Protein AF-0000000066800841 (afdb_homodimer)

Secondary structure (DSSP, 8-state):
----------------------HHHHHHHHHHHHHHHHHHHHHHHT--EEEEEEETTEEEEEEE-GGG-HHHHHHHHHHHHHHHHHHHHHHHHHHHHH-GGGHHHHHHHHHHHHHHHHHHHHHHHHHHHHHHHHHHH-BTTTTBPPSTTT-HHHHHHHHHHHHHHHHHHHHHHHHHHHHHHHHHHTS--/----------------------HHHHHHHHHHHHHHHHHHHHHHHT--EEEEEEETTEEEEEEE-GGG-HHHHHHHHHHHHHHHHHHHHHHHHHHHHH-GGGHHHHHHHHHHHHHHHHHHHHHHHHHHHHHHHHHHH-BTTTTBPPSTTT-HHHHHHHHHHHHHHHHHHHHHHHHHHHHHHHHHHTS--

Foldseek 3Di:
DPPPPPPPPPPPPPDQPPQPCCLVVLLVLLVLLLVLLVLLLVLQQPLKDWFFDQDPNDTDIDIDHLVVDVLSVLLNVLSVVSNVVSVVLSVVSVVCVVPVVCLLVSLVVLLVVLVVSLVSLVVSLVSLVVVLVCLCVNDPVVPGDNVCVGRVSSSVSSVVSSVSSVVSSVSSVVSSVVSVVSNVSNDDD/DPPPPPPPPPPPPPDQPPQPCCLVVLLVLLVLLLVLLVLLLVLQQPLKDWFFDQDPNDTDIDIDHLVVDVLSVLLNVLSVVSNVVSVVLSVVSVVCVVPVVCLLVSLVVLLVVLVVSLVSLVVSLVSLVVVLVCLCVNDPVVPGDNNCVGRVSSSVSSVVSSVSSVVSSVSSVVSSVVSVVSNVSNDDD

Radius of gyration: 27.47 Å; Cα contacts (8 Å, |Δi|>4): 535; chains: 2; bounding box: 38×110×59 Å

Organism: Glycine max (NCBI:txid3847)

pLDDT: mean 87.87, std 15.25, range [36.81, 98.56]

InterPro domains:
  IPR006459 Casparian strip membrane protein [TIGR01569] (27-182)
  IPR006702 Casparian strip membrane protein domain [PF04535] (23-170)
  IPR044173 Casparian strip membrane protein/CASP-like protein [PTHR36488] (24-184)

Sequence (378 aa):
MATTDPENKSPTLPLPPAEVDYSKVDVILRFLLLAASVVALAVIVSSDQTEQVLFQDVLLPQPAKFKYSPAFVYFVAAFSVSGLYALVSALASISVIQKPGFKLKFLLHFIFWDALILGITASATGAAGSVAYIGLKGNSHVGWIKVCNIYDKFCRHLAGSIAVALFGSIVTVLLIWLSAFTIHSRVPKMATTDPENKSPTLPLPPAEVDYSKVDVILRFLLLAASVVALAVIVSSDQTEQVLFQDVLLPQPAKFKYSPAFVYFVAAFSVSGLYALVSALASISVIQKPGFKLKFLLHFIFWDALILGITASATGAAGSVAYIGLKGNSHVGWIKVCNIYDKFCRHLAGSIAVALFGSIVTVLLIWLSAFTIHSRVPK

Structure (mmCIF, N/CA/C/O backbone):
data_AF-0000000066800841-model_v1
#
loop_
_entity.id
_entity.type
_entity.pdbx_description
1 polymer 'CASP-like protein'
#
loop_
_atom_site.group_PDB
_atom_site.id
_atom_site.type_symbol
_atom_site.label_atom_id
_atom_site.label_alt_id
_atom_site.label_comp_id
_atom_site.label_asym_id
_atom_site.label_entity_id
_atom_site.label_seq_id
_atom_site.pdbx_PDB_ins_code
_atom_site.Cartn_x
_atom_site.Cartn_y
_atom_site.Cartn_z
_atom_site.occupancy
_atom_site.B_iso_or_equiv
_atom_site.auth_seq_id
_atom_site.auth_comp_id
_atom_site.auth_asym_id
_atom_site.auth_atom_id
_atom_site.pdbx_PDB_model_num
ATOM 1 N N . MET A 1 1 ? 11.414 71.062 34.25 1 37.47 1 MET A N 1
ATOM 2 C CA . MET A 1 1 ? 10.68 69.875 34.594 1 37.47 1 MET A CA 1
ATOM 3 C C . MET A 1 1 ? 10.516 68.938 33.375 1 37.47 1 MET A C 1
ATOM 5 O O . MET A 1 1 ? 9.781 69.25 32.469 1 37.47 1 MET A O 1
ATOM 9 N N . ALA A 1 2 ? 11.648 68.188 32.969 1 51.91 2 ALA A N 1
ATOM 10 C CA . ALA A 1 2 ? 11.797 67.312 31.797 1 51.91 2 ALA A CA 1
ATOM 11 C C . ALA A 1 2 ? 10.789 66.125 31.844 1 51.91 2 ALA A C 1
ATOM 13 O O . ALA A 1 2 ? 10.711 65.438 32.844 1 51.91 2 ALA A O 1
ATOM 14 N N . THR A 1 3 ? 9.578 66.375 31.328 1 45.59 3 THR A N 1
ATOM 15 C CA . THR A 1 3 ? 8.562 65.375 31.109 1 45.59 3 THR A CA 1
ATOM 16 C C . THR A 1 3 ? 9.148 64.188 30.406 1 45.59 3 THR A C 1
ATOM 18 O O . THR A 1 3 ? 9.562 64.25 29.25 1 45.59 3 THR A O 1
ATOM 21 N N . THR A 1 4 ? 9.953 63.312 31.109 1 44.38 4 THR A N 1
ATOM 22 C CA . THR A 1 4 ? 10.383 62 30.609 1 44.38 4 THR A CA 1
ATOM 23 C C . THR A 1 4 ? 9.195 61.219 30.078 1 44.38 4 THR A C 1
ATOM 25 O O . THR A 1 4 ? 8.305 60.812 30.828 1 44.38 4 THR A O 1
ATOM 28 N N . ASP A 1 5 ? 8.734 61.469 28.891 1 46.78 5 ASP A N 1
ATOM 29 C CA . ASP A 1 5 ? 7.73 60.656 28.219 1 46.78 5 ASP A CA 1
ATOM 30 C C . ASP A 1 5 ? 8.07 59.188 28.312 1 46.78 5 ASP A C 1
ATOM 32 O O . ASP A 1 5 ? 9.195 58.781 28 1 46.78 5 ASP A O 1
ATOM 36 N N . PRO A 1 6 ? 7.512 58.406 29.281 1 47.31 6 PRO A N 1
ATOM 37 C CA . PRO A 1 6 ? 7.766 56.938 29.266 1 47.31 6 PRO A CA 1
ATOM 38 C C . PRO A 1 6 ? 7.621 56.344 27.875 1 47.31 6 PRO A C 1
ATOM 40 O O . PRO A 1 6 ? 6.676 56.656 27.156 1 47.31 6 PRO A O 1
ATOM 43 N N . GLU A 1 7 ? 8.711 56.156 27.141 1 46.78 7 GLU A N 1
ATOM 44 C CA . GLU A 1 7 ? 8.703 55.312 25.938 1 46.78 7 GLU A CA 1
ATOM 45 C C . GLU A 1 7 ? 7.844 54.094 26.141 1 46.78 7 GLU A C 1
ATOM 47 O O . GLU A 1 7 ? 8.086 53.281 27.047 1 46.78 7 GLU A O 1
ATOM 52 N N . ASN A 1 8 ? 6.52 54.188 25.938 1 44.31 8 ASN A N 1
ATOM 53 C CA . ASN A 1 8 ? 5.656 53 25.859 1 44.31 8 ASN A CA 1
ATOM 54 C C . ASN A 1 8 ? 6.344 51.875 25.125 1 44.31 8 ASN A C 1
ATOM 56 O O . ASN A 1 8 ? 6.574 51.938 23.906 1 44.31 8 ASN A O 1
ATOM 60 N N . LYS A 1 9 ? 7.312 51.188 25.703 1 46.69 9 LYS A N 1
ATOM 61 C CA . LYS A 1 9 ? 7.805 49.938 25.156 1 46.69 9 LYS A CA 1
ATOM 62 C C . LYS A 1 9 ? 6.656 49.062 24.656 1 46.69 9 LYS A C 1
ATOM 64 O O . LYS A 1 9 ? 5.785 48.688 25.422 1 46.69 9 LYS A O 1
ATOM 69 N N . SER A 1 10 ? 6.168 49.312 23.484 1 47.88 10 SER A N 1
ATOM 70 C CA . SER A 1 10 ? 5.25 48.375 22.875 1 47.88 10 SER A CA 1
ATOM 71 C C . SER A 1 10 ? 5.629 46.938 23.203 1 47.88 10 SER A C 1
ATOM 73 O O . SER A 1 10 ? 6.805 46.562 23.156 1 47.88 10 SER A O 1
ATOM 75 N N . PRO A 1 11 ? 4.891 46.25 24.062 1 45.53 11 PRO A N 1
ATOM 76 C CA . PRO A 1 11 ? 5.195 44.844 24.328 1 45.53 11 PRO A CA 1
ATOM 77 C C . PRO A 1 11 ? 5.66 44.094 23.078 1 45.53 11 PRO A C 1
ATOM 79 O O . PRO A 1 11 ? 5.043 44.219 22.016 1 45.53 11 PRO A O 1
ATOM 82 N N . THR A 1 12 ? 6.969 44.062 22.812 1 44.44 12 THR A N 1
ATOM 83 C CA . THR A 1 12 ? 7.469 43.156 21.781 1 44.44 12 THR A CA 1
ATOM 84 C C . THR A 1 12 ? 6.652 41.875 21.734 1 44.44 12 THR A C 1
ATOM 86 O O . THR A 1 12 ? 6.5 41.188 22.766 1 44.44 12 THR A O 1
ATOM 89 N N . LEU A 1 13 ? 5.551 41.844 21.062 1 46.09 13 LEU A N 1
ATOM 90 C CA . LEU A 1 13 ? 4.867 40.562 20.828 1 46.09 13 LEU A CA 1
ATOM 91 C C . LEU A 1 13 ? 5.855 39.406 20.844 1 46.09 13 LEU A C 1
ATOM 93 O O . LEU A 1 13 ? 6.977 39.531 20.359 1 46.09 13 LEU A O 1
ATOM 97 N N . PRO A 1 14 ? 5.883 38.625 21.938 1 46.66 14 PRO A N 1
ATOM 98 C CA . PRO A 1 14 ? 6.789 37.5 21.969 1 46.66 14 PRO A CA 1
ATOM 99 C C . PRO A 1 14 ? 7.02 36.906 20.578 1 46.66 14 PRO A C 1
ATOM 101 O O . PRO A 1 14 ? 6.137 36.969 19.719 1 46.66 14 PRO A O 1
ATOM 104 N N . LEU A 1 15 ? 8.242 36.969 20.047 1 47.84 15 LEU A N 1
ATOM 105 C CA . LEU A 1 15 ? 8.672 36.312 18.812 1 47.84 15 LEU A CA 1
ATOM 106 C C . LEU A 1 15 ? 8.031 34.938 18.688 1 47.84 15 LEU A C 1
ATOM 108 O O . LEU A 1 15 ? 7.836 34.219 19.688 1 47.84 15 LEU A O 1
ATOM 112 N N . PRO A 1 16 ? 7.223 34.719 17.797 1 49.41 16 PRO A N 1
ATOM 113 C CA . PRO A 1 16 ? 6.68 33.375 17.625 1 49.41 16 PRO A CA 1
ATOM 114 C C . PRO A 1 16 ? 7.695 32.281 17.922 1 49.41 16 PRO A C 1
ATOM 116 O O . PRO A 1 16 ? 8.906 32.5 17.812 1 49.41 16 PRO A O 1
ATOM 119 N N . PRO A 1 17 ? 7.52 31.438 18.984 1 49 17 PRO A N 1
ATOM 120 C CA . PRO A 1 17 ? 8.469 30.391 19.359 1 49 17 PRO A CA 1
ATOM 121 C C . PRO A 1 17 ? 9.336 29.922 18.203 1 49 17 PRO A C 1
ATOM 123 O O . PRO A 1 17 ? 8.93 30.016 17.031 1 49 17 PRO A O 1
ATOM 126 N N . ALA A 1 18 ? 10.688 29.922 18.312 1 49.34 18 ALA A N 1
ATOM 127 C CA . ALA A 1 18 ? 11.742 29.438 17.422 1 49.34 18 ALA A CA 1
ATOM 128 C C . ALA A 1 18 ? 11.289 28.219 16.625 1 49.34 18 ALA A C 1
ATOM 130 O O . ALA A 1 18 ? 10.875 27.219 17.219 1 49.34 18 ALA A O 1
ATOM 131 N N . GLU A 1 19 ? 10.57 28.188 15.555 1 56.44 19 GLU A N 1
ATOM 132 C CA . GLU A 1 19 ? 10.023 27.203 14.617 1 56.44 19 GLU A CA 1
ATOM 133 C C . GLU A 1 19 ? 11.062 26.156 14.25 1 56.44 19 GLU A C 1
ATOM 135 O O . GLU A 1 19 ? 12.172 26.484 13.836 1 56.44 19 GLU A O 1
ATOM 140 N N . VAL A 1 20 ? 11.273 25.094 15.078 1 59.78 20 VAL A N 1
ATOM 141 C CA . VAL A 1 20 ? 12.219 24.047 14.664 1 59.78 20 VAL A CA 1
ATOM 142 C C . VAL A 1 20 ? 12.039 23.75 13.18 1 59.78 20 VAL A C 1
ATOM 144 O O . VAL A 1 20 ? 10.93 23.484 12.719 1 59.78 20 VAL A O 1
ATOM 147 N N . ASP A 1 21 ? 12.992 24.219 12.375 1 72.31 21 ASP A N 1
ATOM 148 C CA . ASP A 1 21 ? 12.992 24.094 10.922 1 72.31 21 ASP A CA 1
ATOM 149 C C . ASP A 1 21 ? 13.344 22.672 10.5 1 72.31 21 ASP A C 1
ATOM 151 O O . ASP A 1 21 ? 14.5 22.25 10.617 1 72.31 21 ASP A O 1
ATOM 155 N N . TYR A 1 22 ? 12.398 21.828 10.336 1 84.31 22 TYR A N 1
ATOM 156 C CA . TYR A 1 22 ? 12.594 20.438 9.914 1 84.31 22 TYR A CA 1
ATOM 157 C C . TYR A 1 22 ? 12.742 20.359 8.398 1 84.31 22 TYR A C 1
ATOM 159 O O . TYR A 1 22 ? 12.586 19.281 7.809 1 84.31 22 TYR A O 1
ATOM 167 N N . SER A 1 23 ? 13.117 21.469 7.836 1 84.19 23 SER A N 1
ATOM 168 C CA . SER A 1 23 ? 13.219 21.5 6.379 1 84.19 23 SER A CA 1
ATOM 169 C C . SER A 1 23 ? 14.406 20.688 5.883 1 84.19 23 SER A C 1
ATOM 171 O O . SER A 1 23 ? 14.312 20.016 4.848 1 84.19 23 SER A O 1
ATOM 173 N N . LYS A 1 24 ? 15.5 20.75 6.617 1 87.44 24 LYS A N 1
ATOM 174 C CA . LYS A 1 24 ? 16.672 19.984 6.223 1 87.44 24 LYS A CA 1
ATOM 175 C C . LYS A 1 24 ? 16.406 18.484 6.301 1 87.44 24 LYS A C 1
ATOM 177 O O . LYS A 1 24 ? 16.812 17.719 5.422 1 87.44 24 LYS A O 1
ATOM 182 N N . VAL A 1 25 ? 15.711 18.078 7.336 1 92.44 25 VAL A N 1
ATOM 183 C CA . VAL A 1 25 ? 15.383 16.656 7.512 1 92.44 25 VAL A CA 1
ATOM 184 C C . VAL A 1 25 ? 14.438 16.203 6.402 1 92.44 25 VAL A C 1
ATOM 186 O O . VAL A 1 25 ? 14.578 15.102 5.875 1 92.44 25 VAL A O 1
ATOM 189 N N . ASP A 1 26 ? 13.562 17.047 6.07 1 93.38 26 ASP A N 1
ATOM 190 C CA . ASP A 1 26 ? 12.625 16.75 4.992 1 93.38 26 ASP A CA 1
ATOM 191 C C . ASP A 1 26 ? 13.359 16.5 3.676 1 93.38 26 ASP A C 1
ATOM 193 O O . ASP A 1 26 ? 13.086 15.531 2.975 1 93.38 26 ASP A O 1
ATOM 197 N N . VAL A 1 27 ? 14.305 17.344 3.371 1 92.69 27 VAL A N 1
ATOM 198 C CA . VAL A 1 27 ? 15.062 17.234 2.129 1 92.69 27 VAL A CA 1
ATOM 199 C C . VAL A 1 27 ? 15.867 15.938 2.127 1 92.69 27 VAL A C 1
ATOM 201 O O . VAL A 1 27 ? 15.898 15.227 1.122 1 92.69 27 VAL A O 1
ATOM 204 N N . ILE A 1 28 ? 16.438 15.594 3.221 1 95 28 ILE A N 1
ATOM 205 C CA . ILE A 1 28 ? 17.234 14.375 3.336 1 95 28 ILE A CA 1
ATOM 206 C C . ILE A 1 28 ? 16.344 13.156 3.129 1 95 28 ILE A C 1
ATOM 208 O O . ILE A 1 28 ? 16.703 12.227 2.402 1 95 28 ILE A O 1
ATOM 212 N N . LEU A 1 29 ? 15.188 13.164 3.727 1 96.5 29 LEU A N 1
ATOM 213 C CA . LEU A 1 29 ? 14.266 12.039 3.596 1 96.5 29 LEU A CA 1
ATOM 214 C C . LEU A 1 29 ? 13.773 11.906 2.16 1 96.5 29 LEU A C 1
ATOM 216 O O . LEU A 1 29 ? 13.586 10.789 1.665 1 96.5 29 LEU A O 1
ATOM 220 N N . ARG A 1 30 ? 13.641 12.984 1.528 1 96.62 30 ARG A N 1
ATOM 221 C CA . ARG A 1 30 ? 13.18 12.938 0.146 1 96.62 30 ARG A CA 1
ATOM 222 C C . ARG A 1 30 ? 14.258 12.383 -0.777 1 96.62 30 ARG A C 1
ATOM 224 O O . ARG A 1 30 ? 13.961 11.641 -1.718 1 96.62 30 ARG A O 1
ATOM 231 N N . PHE A 1 31 ? 15.445 12.664 -0.492 1 96.19 31 PHE A N 1
ATOM 232 C CA . PHE A 1 31 ? 16.531 12.094 -1.275 1 96.19 31 PHE A CA 1
ATOM 233 C C . PHE A 1 31 ? 16.703 10.609 -0.984 1 96.19 31 PHE A C 1
ATOM 235 O O . PHE A 1 31 ? 17.047 9.828 -1.876 1 96.19 31 PHE A O 1
ATOM 242 N N . LEU A 1 32 ? 16.438 10.289 0.233 1 97.12 32 LEU A N 1
ATOM 243 C CA . LEU A 1 32 ? 16.453 8.867 0.579 1 97.12 32 LEU A CA 1
ATOM 244 C C . LEU A 1 32 ? 15.367 8.109 -0.163 1 97.12 32 LEU A C 1
ATOM 246 O O . LEU A 1 32 ? 15.586 6.988 -0.628 1 97.12 32 LEU A O 1
ATOM 250 N N . LEU A 1 33 ? 14.219 8.75 -0.22 1 97.62 33 LEU A N 1
ATOM 251 C CA . LEU A 1 33 ? 13.125 8.141 -0.968 1 97.62 33 LEU A CA 1
ATOM 252 C C . LEU A 1 33 ? 13.484 8 -2.443 1 97.62 33 LEU A C 1
ATOM 254 O O . LEU A 1 33 ? 13.195 6.98 -3.066 1 97.62 33 LEU A O 1
ATOM 258 N N . LEU A 1 34 ? 14.141 8.977 -2.988 1 97.88 34 LEU A N 1
ATOM 259 C CA . LEU A 1 34 ? 14.602 8.93 -4.371 1 97.88 34 LEU A CA 1
ATOM 260 C C . LEU A 1 34 ? 15.602 7.797 -4.574 1 97.88 34 LEU A C 1
ATOM 262 O O . LEU A 1 34 ? 15.469 7.008 -5.512 1 97.88 34 LEU A O 1
ATOM 266 N N . ALA A 1 35 ? 16.516 7.715 -3.689 1 98 35 ALA A N 1
ATOM 267 C CA . ALA A 1 35 ? 17.516 6.66 -3.768 1 98 35 ALA A CA 1
ATOM 268 C C . ALA A 1 35 ? 16.875 5.277 -3.668 1 98 35 ALA A C 1
ATOM 270 O O . ALA A 1 35 ? 17.203 4.383 -4.449 1 98 35 ALA A O 1
ATOM 271 N N . ALA A 1 36 ? 15.961 5.129 -2.729 1 97.88 36 ALA A N 1
ATOM 272 C CA . ALA A 1 36 ? 15.281 3.852 -2.562 1 97.88 36 ALA A CA 1
ATOM 273 C C . ALA A 1 36 ? 14.508 3.473 -3.826 1 97.88 36 ALA A C 1
ATOM 275 O O . ALA A 1 36 ? 14.531 2.314 -4.246 1 97.88 36 ALA A O 1
ATOM 276 N N . SER A 1 37 ? 13.867 4.438 -4.445 1 98.19 37 SER A N 1
ATOM 277 C CA . SER A 1 37 ? 13.094 4.176 -5.652 1 98.19 37 SER A CA 1
ATOM 278 C C . SER A 1 37 ? 14 3.781 -6.816 1 98.19 37 SER A C 1
ATOM 280 O O . SER A 1 37 ? 13.727 2.799 -7.512 1 98.19 37 SER A O 1
ATOM 282 N N . VAL A 1 38 ? 15.102 4.434 -6.961 1 97.38 38 VAL A N 1
ATOM 283 C CA . VAL A 1 38 ? 16.016 4.184 -8.07 1 97.38 38 VAL A CA 1
ATOM 284 C C . VAL A 1 38 ? 16.719 2.844 -7.867 1 97.38 38 VAL A C 1
ATOM 286 O O . VAL A 1 38 ? 16.844 2.059 -8.812 1 97.38 38 VAL A O 1
ATOM 289 N N . VAL A 1 39 ? 17.109 2.57 -6.664 1 97.94 39 VAL A N 1
ATOM 290 C CA . VAL A 1 39 ? 17.797 1.317 -6.375 1 97.94 39 VAL A CA 1
ATOM 291 C C . VAL A 1 39 ? 16.844 0.143 -6.574 1 97.94 39 VAL A C 1
ATOM 293 O O . VAL A 1 39 ? 17.203 -0.856 -7.203 1 97.94 39 VAL A O 1
ATOM 296 N N . ALA A 1 40 ? 15.602 0.257 -6.051 1 98.12 40 ALA A N 1
ATOM 297 C CA . ALA A 1 40 ? 14.617 -0.802 -6.242 1 98.12 40 ALA A CA 1
ATOM 298 C C . ALA A 1 40 ? 14.359 -1.056 -7.723 1 98.12 40 ALA A C 1
ATOM 300 O O . ALA A 1 40 ? 14.258 -2.207 -8.156 1 98.12 40 ALA A O 1
ATOM 301 N N . LEU A 1 41 ? 14.344 -0.015 -8.484 1 96.81 41 LEU A N 1
ATOM 302 C CA . LEU A 1 41 ? 14.117 -0.108 -9.922 1 96.81 41 LEU A CA 1
ATOM 303 C C . LEU A 1 41 ? 15.312 -0.75 -10.617 1 96.81 41 LEU A C 1
ATOM 305 O O . LEU A 1 41 ? 15.148 -1.661 -11.438 1 96.81 41 LEU A O 1
ATOM 309 N N . ALA A 1 42 ? 16.453 -0.312 -10.297 1 96.19 42 ALA A N 1
ATOM 310 C CA . ALA A 1 42 ? 17.656 -0.796 -10.953 1 96.19 42 ALA A CA 1
ATOM 311 C C . ALA A 1 42 ? 17.875 -2.281 -10.68 1 96.19 42 ALA A C 1
ATOM 313 O O . ALA A 1 42 ? 18.234 -3.039 -11.586 1 96.19 42 ALA A O 1
ATOM 314 N N . VAL A 1 43 ? 17.609 -2.715 -9.508 1 96.25 43 VAL A N 1
ATOM 315 C CA . VAL A 1 43 ? 17.844 -4.098 -9.109 1 96.25 43 VAL A CA 1
ATOM 316 C C . VAL A 1 43 ? 16.875 -5.027 -9.836 1 96.25 43 VAL A C 1
ATOM 318 O O . VAL A 1 43 ? 17.266 -6.078 -10.344 1 96.25 43 VAL A O 1
ATOM 321 N N . ILE A 1 44 ? 15.617 -4.629 -9.953 1 95.56 44 ILE A N 1
ATOM 322 C CA . ILE A 1 44 ? 14.648 -5.527 -10.57 1 95.56 44 ILE A CA 1
ATOM 323 C C . ILE A 1 44 ? 14.844 -5.551 -12.078 1 95.56 44 ILE A C 1
ATOM 325 O O . ILE A 1 44 ? 14.695 -6.598 -12.719 1 95.56 44 ILE A O 1
ATOM 329 N N . VAL A 1 45 ? 15.25 -4.418 -12.656 1 93.88 45 VAL A N 1
ATOM 330 C CA . VAL A 1 45 ? 15.414 -4.336 -14.109 1 93.88 45 VAL A CA 1
ATOM 331 C C . VAL A 1 45 ? 16.656 -5.102 -14.531 1 93.88 45 VAL A C 1
ATOM 333 O O . VAL A 1 45 ? 16.734 -5.594 -15.664 1 93.88 45 VAL A O 1
ATOM 336 N N . SER A 1 46 ? 17.578 -5.277 -13.633 1 94.06 46 SER A N 1
ATOM 337 C CA . SER A 1 46 ? 18.812 -6.008 -13.93 1 94.06 46 SER A CA 1
ATOM 338 C C . SER A 1 46 ? 18.719 -7.461 -13.469 1 94.06 46 SER A C 1
ATOM 340 O O . SER A 1 46 ? 19.734 -8.148 -13.367 1 94.06 46 SER A O 1
ATOM 342 N N . SER A 1 47 ? 17.516 -8.023 -13.344 1 93.12 47 SER A N 1
ATOM 343 C CA . SER A 1 47 ? 17.344 -9.336 -12.734 1 93.12 47 SER A CA 1
ATOM 344 C C . SER A 1 47 ? 17.219 -10.422 -13.797 1 93.12 47 SER A C 1
ATOM 346 O O . SER A 1 47 ? 17.031 -11.594 -13.469 1 93.12 47 SER A O 1
ATOM 348 N N . ASP A 1 48 ? 17.438 -10.133 -14.977 1 93.56 48 ASP A N 1
ATOM 349 C CA . ASP A 1 48 ? 17.25 -11.117 -16.031 1 93.56 48 ASP A CA 1
ATOM 350 C C . ASP A 1 48 ? 18.141 -12.336 -15.82 1 93.56 48 ASP A C 1
ATOM 352 O O . ASP A 1 48 ? 19.297 -12.203 -15.422 1 93.56 48 ASP A O 1
ATOM 356 N N . GLN A 1 49 ? 17.5 -13.539 -16.031 1 93.88 49 GLN A N 1
ATOM 357 C CA . GLN A 1 49 ? 18.219 -14.797 -15.898 1 93.88 49 GLN A CA 1
ATOM 358 C C . GLN A 1 49 ? 17.703 -15.836 -16.875 1 93.88 49 GLN A C 1
ATOM 360 O O . GLN A 1 49 ? 16.484 -16.047 -16.984 1 93.88 49 GLN A O 1
ATOM 365 N N . THR A 1 50 ? 18.625 -16.422 -17.625 1 93.69 50 THR A N 1
ATOM 366 C CA . THR A 1 50 ? 18.266 -17.484 -18.562 1 93.69 50 THR A CA 1
ATOM 367 C C . THR A 1 50 ? 18.797 -18.844 -18.078 1 93.69 50 THR A C 1
ATOM 369 O O . THR A 1 50 ? 19.969 -18.953 -17.734 1 93.69 50 THR A O 1
ATOM 372 N N . GLU A 1 51 ? 17.859 -19.812 -17.922 1 91.75 51 GLU A N 1
ATOM 373 C CA . GLU A 1 51 ? 18.234 -21.156 -17.5 1 91.75 51 GLU A CA 1
ATOM 374 C C . GLU A 1 51 ? 17.75 -22.203 -18.5 1 91.75 51 GLU A C 1
ATOM 376 O O . GLU A 1 51 ? 16.828 -21.953 -19.281 1 91.75 51 GLU A O 1
ATOM 381 N N . GLN A 1 52 ? 18.469 -23.344 -18.406 1 89.88 52 GLN A N 1
ATOM 382 C CA . GLN A 1 52 ? 18.062 -24.469 -19.234 1 89.88 52 GLN A CA 1
ATOM 383 C C . GLN A 1 52 ? 17.047 -25.359 -18.5 1 89.88 52 GLN A C 1
ATOM 385 O O . GLN A 1 52 ? 17.359 -25.906 -17.453 1 89.88 52 GLN A O 1
ATOM 390 N N . VAL A 1 53 ? 15.891 -25.344 -19.094 1 84.19 53 VAL A N 1
ATOM 391 C CA . VAL A 1 53 ? 14.836 -26.141 -18.469 1 84.19 53 VAL A CA 1
ATOM 392 C C . VAL A 1 53 ? 14.484 -27.328 -19.359 1 84.19 53 VAL A C 1
ATOM 394 O O . VAL A 1 53 ? 14.492 -27.219 -20.578 1 84.19 53 VAL A O 1
ATOM 397 N N . LEU A 1 54 ? 14.289 -28.422 -18.609 1 80.88 54 LEU A N 1
ATOM 398 C CA . LEU A 1 54 ? 13.984 -29.656 -19.312 1 80.88 54 LEU A CA 1
ATOM 399 C C . LEU A 1 54 ? 12.516 -29.703 -19.719 1 80.88 54 LEU A C 1
ATOM 401 O O . LEU A 1 54 ? 11.625 -29.609 -18.875 1 80.88 54 LEU A O 1
ATOM 405 N N . PHE A 1 55 ? 12.258 -29.562 -20.984 1 75 55 PHE A N 1
ATOM 406 C CA . PHE A 1 55 ? 10.922 -29.75 -21.547 1 75 55 PHE A CA 1
ATOM 407 C C . PHE A 1 55 ? 10.891 -30.922 -22.5 1 75 55 PHE A C 1
ATOM 409 O O . PHE A 1 55 ? 11.562 -30.906 -23.547 1 75 55 PHE A O 1
ATOM 416 N N . GLN A 1 56 ? 10.125 -31.906 -22.172 1 73.31 56 GLN A N 1
ATOM 417 C CA . GLN A 1 56 ? 10.016 -33.094 -23.016 1 73.31 56 GLN A CA 1
ATOM 418 C C . GLN A 1 56 ? 11.391 -33.625 -23.406 1 73.31 56 GLN A C 1
ATOM 420 O O . GLN A 1 56 ? 11.656 -33.875 -24.578 1 73.31 56 GLN A O 1
ATOM 425 N N . ASP A 1 57 ? 12.312 -33.562 -22.422 1 78 57 ASP A N 1
ATOM 426 C CA . ASP A 1 57 ? 13.641 -34.156 -22.547 1 78 57 ASP A CA 1
ATOM 427 C C . ASP A 1 57 ? 14.547 -33.281 -23.422 1 78 57 ASP A C 1
ATOM 429 O O . ASP A 1 57 ? 15.531 -33.781 -23.984 1 78 57 ASP A O 1
ATOM 433 N N . VAL A 1 58 ? 14.125 -32.156 -23.75 1 82.19 58 VAL A N 1
ATOM 434 C CA . VAL A 1 58 ? 14.969 -31.219 -24.453 1 82.19 58 VAL A CA 1
ATOM 435 C C . VAL A 1 58 ? 15.219 -29.984 -23.578 1 82.19 58 VAL A C 1
ATOM 437 O O . VAL A 1 58 ? 14.297 -29.469 -22.938 1 82.19 58 VAL A O 1
ATOM 440 N N . LEU A 1 59 ? 16.484 -29.734 -23.469 1 86.12 59 LEU A N 1
ATOM 441 C CA . LEU A 1 59 ? 16.828 -28.531 -22.719 1 86.12 59 LEU A CA 1
ATOM 442 C C . LEU A 1 59 ? 16.594 -27.281 -23.547 1 86.12 59 LEU A C 1
ATOM 444 O O . LEU A 1 59 ? 17.203 -27.109 -24.609 1 86.12 59 LEU A O 1
ATOM 448 N N . LEU A 1 60 ? 15.648 -26.438 -23.156 1 86.12 60 LEU A N 1
ATOM 449 C CA . LEU A 1 60 ? 15.352 -25.172 -23.828 1 86.12 60 LEU A CA 1
ATOM 450 C C . LEU A 1 60 ? 15.664 -23.984 -22.922 1 86.12 60 LEU A C 1
ATOM 452 O O . LEU A 1 60 ? 15.406 -24.031 -21.719 1 86.12 60 LEU A O 1
ATOM 456 N N . PRO A 1 61 ? 16.375 -23.094 -23.609 1 88.31 61 PRO A N 1
ATOM 457 C CA . PRO A 1 61 ? 16.625 -21.891 -22.812 1 88.31 61 PRO A CA 1
ATOM 458 C C . PRO A 1 61 ? 15.336 -21.109 -22.5 1 88.31 61 PRO A C 1
ATOM 460 O O . PRO A 1 61 ? 14.586 -20.766 -23.406 1 88.31 61 PRO A O 1
ATOM 463 N N . GLN A 1 62 ? 15.102 -20.984 -21.25 1 90.12 62 GLN A N 1
ATOM 464 C CA . GLN A 1 62 ? 13.93 -20.234 -20.812 1 90.12 62 GLN A CA 1
ATOM 465 C C . GLN A 1 62 ? 14.336 -19.031 -19.969 1 90.12 62 GLN A C 1
ATOM 467 O O . GLN A 1 62 ? 14.922 -19.188 -18.891 1 90.12 62 GLN A O 1
ATOM 472 N N . PRO A 1 63 ? 14.047 -17.859 -20.406 1 92 63 PRO A N 1
ATOM 473 C CA . PRO A 1 63 ? 14.406 -16.656 -19.656 1 92 63 PRO A CA 1
ATOM 474 C C . PRO A 1 63 ? 13.375 -16.297 -18.578 1 92 63 PRO A C 1
ATOM 476 O O . PRO A 1 63 ? 12.188 -16.578 -18.75 1 92 63 PRO A O 1
ATOM 479 N N . ALA A 1 64 ? 13.945 -15.805 -17.516 1 93.12 64 ALA A N 1
ATOM 480 C CA . ALA A 1 64 ? 13.133 -15.148 -16.484 1 93.12 64 ALA A CA 1
ATOM 481 C C . ALA A 1 64 ? 13.344 -13.641 -16.5 1 93.12 64 ALA A C 1
ATOM 483 O O . ALA A 1 64 ? 14.469 -13.164 -16.312 1 93.12 64 ALA A O 1
ATOM 484 N N . LYS A 1 65 ? 12.281 -12.969 -16.781 1 94.5 65 LYS A N 1
ATOM 485 C CA . LYS A 1 65 ? 12.305 -11.516 -16.859 1 94.5 65 LYS A CA 1
ATOM 486 C C . LYS A 1 65 ? 11.156 -10.906 -16.047 1 94.5 65 LYS A C 1
ATOM 488 O O . LYS A 1 65 ? 10.086 -11.508 -15.93 1 94.5 65 LYS A O 1
ATOM 493 N N . PHE A 1 66 ? 11.422 -9.68 -15.617 1 94.31 66 PHE A N 1
ATOM 494 C CA . PHE A 1 66 ? 10.367 -9.023 -14.859 1 94.31 66 PHE A CA 1
ATOM 495 C C . PHE A 1 66 ? 9.156 -8.742 -15.742 1 94.31 66 PHE A C 1
ATOM 497 O O . PHE A 1 66 ? 8.023 -8.711 -15.266 1 94.31 66 PHE A O 1
ATOM 504 N N . LYS A 1 67 ? 9.344 -8.602 -17.016 1 94.81 67 LYS A N 1
ATOM 505 C CA . LYS A 1 67 ? 8.281 -8.258 -17.953 1 94.81 67 LYS A CA 1
ATOM 506 C C . LYS A 1 67 ? 7.281 -9.398 -18.094 1 94.81 67 LYS A C 1
ATOM 508 O O . LYS A 1 67 ? 6.176 -9.195 -18.609 1 94.81 67 LYS A O 1
ATOM 513 N N . TYR A 1 68 ? 7.633 -10.578 -17.656 1 94.5 68 TYR A N 1
ATOM 514 C CA . TYR A 1 68 ? 6.781 -11.75 -17.812 1 94.5 68 TYR A CA 1
ATOM 515 C C . TYR A 1 68 ? 5.781 -11.859 -16.672 1 94.5 68 TYR A C 1
ATOM 517 O O . TYR A 1 68 ? 4.938 -12.758 -16.656 1 94.5 68 TYR A O 1
ATOM 525 N N . SER A 1 69 ? 5.883 -10.992 -15.758 1 95.5 69 SER A N 1
ATOM 526 C CA . SER A 1 69 ? 4.941 -10.945 -14.641 1 95.5 69 SER A CA 1
ATOM 527 C C . SER A 1 69 ? 4.324 -9.562 -14.484 1 95.5 69 SER A C 1
ATOM 529 O O . SER A 1 69 ? 5.031 -8.594 -14.203 1 95.5 69 SER A O 1
ATOM 531 N N . PRO A 1 70 ? 3.045 -9.469 -14.648 1 96.62 70 PRO A N 1
ATOM 532 C CA . PRO A 1 70 ? 2.383 -8.172 -14.477 1 96.62 70 PRO A CA 1
ATOM 533 C C . PRO A 1 70 ? 2.656 -7.547 -13.117 1 96.62 70 PRO A C 1
ATOM 535 O O . PRO A 1 70 ? 2.707 -6.32 -12.992 1 96.62 70 PRO A O 1
ATOM 538 N N . ALA A 1 71 ? 2.789 -8.352 -12.07 1 97.56 71 ALA A N 1
ATOM 539 C CA . ALA A 1 71 ? 3.088 -7.832 -10.742 1 97.56 71 ALA A CA 1
ATOM 540 C C . ALA A 1 71 ? 4.41 -7.074 -10.734 1 97.56 71 ALA A C 1
ATOM 542 O O . ALA A 1 71 ? 4.52 -6.008 -10.125 1 97.56 71 ALA A O 1
ATOM 543 N N . PHE A 1 72 ? 5.387 -7.566 -11.445 1 98.06 72 PHE A N 1
ATOM 544 C CA . PHE A 1 72 ? 6.703 -6.938 -11.484 1 98.06 72 PHE A CA 1
ATOM 545 C C . PHE A 1 72 ? 6.699 -5.727 -12.406 1 98.06 72 PHE A C 1
ATOM 547 O O . PHE A 1 72 ? 7.383 -4.734 -12.133 1 98.06 72 PHE A O 1
ATOM 554 N N . VAL A 1 73 ? 5.938 -5.816 -13.438 1 97.62 73 VAL A N 1
ATOM 555 C CA . VAL A 1 73 ? 5.773 -4.652 -14.305 1 97.62 73 VAL A CA 1
ATOM 556 C C . VAL A 1 73 ? 5.109 -3.518 -13.523 1 97.62 73 VAL A C 1
ATOM 558 O O . VAL A 1 73 ? 5.523 -2.361 -13.633 1 97.62 73 VAL A O 1
ATOM 561 N N . TYR A 1 74 ? 4.125 -3.898 -12.789 1 98.25 74 TYR A N 1
ATOM 562 C CA . TYR A 1 74 ? 3.471 -2.924 -11.922 1 98.25 74 TYR A CA 1
ATOM 563 C C . TYR A 1 74 ? 4.457 -2.328 -10.922 1 98.25 74 TYR A C 1
ATOM 565 O O . TYR A 1 74 ? 4.461 -1.116 -10.688 1 98.25 74 TYR A O 1
ATOM 573 N N . PHE A 1 75 ? 5.254 -3.119 -10.398 1 98.5 75 PHE A N 1
ATOM 574 C CA . PHE A 1 75 ? 6.281 -2.674 -9.469 1 98.5 75 PHE A CA 1
ATOM 575 C C . PHE A 1 75 ? 7.207 -1.656 -10.125 1 98.5 75 PHE A C 1
ATOM 577 O O . PHE A 1 75 ? 7.453 -0.583 -9.562 1 98.5 75 PHE A O 1
ATOM 584 N N . VAL A 1 76 ? 7.637 -1.936 -11.312 1 98 76 VAL A N 1
ATOM 585 C CA . VAL A 1 76 ? 8.539 -1.056 -12.047 1 98 76 VAL A CA 1
ATOM 586 C C . VAL A 1 76 ? 7.836 0.26 -12.367 1 98 76 VAL A C 1
ATOM 588 O O . VAL A 1 76 ? 8.398 1.339 -12.172 1 98 76 VAL A O 1
ATOM 591 N N . ALA A 1 77 ? 6.66 0.175 -12.773 1 98.12 77 ALA A N 1
ATOM 592 C CA . ALA A 1 77 ? 5.895 1.381 -13.086 1 98.12 77 ALA A CA 1
ATOM 593 C C . ALA A 1 77 ? 5.691 2.236 -11.836 1 98.12 77 ALA A C 1
ATOM 595 O O . ALA A 1 77 ? 5.91 3.449 -11.867 1 98.12 77 ALA A O 1
ATOM 596 N N . ALA A 1 78 ? 5.273 1.572 -10.773 1 98.12 78 ALA A N 1
ATOM 597 C CA . ALA A 1 78 ? 4.996 2.281 -9.531 1 98.12 78 ALA A CA 1
ATOM 598 C C . ALA A 1 78 ? 6.246 2.982 -9.008 1 98.12 78 ALA A C 1
ATOM 600 O O . ALA A 1 78 ? 6.188 4.145 -8.594 1 98.12 78 ALA A O 1
ATOM 601 N N . PHE A 1 79 ? 7.371 2.354 -9.078 1 98.19 79 PHE A N 1
ATOM 602 C CA . PHE A 1 79 ? 8.578 2.93 -8.5 1 98.19 79 PHE A CA 1
ATOM 603 C C . PHE A 1 79 ? 9.219 3.918 -9.469 1 98.19 79 PHE A C 1
ATOM 605 O O . PHE A 1 79 ? 9.992 4.785 -9.062 1 98.19 79 PHE A O 1
ATOM 612 N N . SER A 1 80 ? 8.891 3.781 -10.781 1 98.31 80 SER A N 1
ATOM 613 C CA . SER A 1 80 ? 9.273 4.848 -11.703 1 98.31 80 SER A CA 1
ATOM 614 C C . SER A 1 80 ? 8.547 6.148 -11.367 1 98.31 80 SER A C 1
ATOM 616 O O . SER A 1 80 ? 9.172 7.211 -11.289 1 98.31 80 SER A O 1
ATOM 618 N N . VAL A 1 81 ? 7.277 6.039 -11.078 1 97.56 81 VAL A N 1
ATOM 619 C CA . VAL A 1 81 ? 6.469 7.195 -10.711 1 97.56 81 VAL A CA 1
ATOM 620 C C . VAL A 1 81 ? 6.945 7.75 -9.367 1 97.56 81 VAL A C 1
ATOM 622 O O . VAL A 1 81 ? 7.086 8.961 -9.203 1 97.56 81 VAL A O 1
ATOM 625 N N . SER A 1 82 ? 7.188 6.871 -8.453 1 97.62 82 SER A N 1
ATOM 626 C CA . SER A 1 82 ? 7.668 7.281 -7.137 1 97.62 82 SER A CA 1
ATOM 627 C C . SER A 1 82 ? 9 8.016 -7.238 1 97.62 82 SER A C 1
ATOM 629 O O . SER A 1 82 ? 9.211 9.023 -6.566 1 97.62 82 SER A O 1
ATOM 631 N N . GLY A 1 83 ? 9.891 7.48 -8.062 1 97.5 83 GLY A N 1
ATOM 632 C CA . GLY A 1 83 ? 11.172 8.141 -8.25 1 97.5 83 GLY A CA 1
ATOM 633 C C . GLY A 1 83 ? 11.039 9.539 -8.836 1 97.5 83 GLY A C 1
ATOM 634 O O . GLY A 1 83 ? 11.688 10.477 -8.359 1 97.5 83 GLY A O 1
ATOM 635 N N . LEU A 1 84 ? 10.242 9.656 -9.805 1 97.5 84 LEU A N 1
ATOM 636 C CA . LEU A 1 84 ? 10.008 10.969 -10.406 1 97.5 84 LEU A CA 1
ATOM 637 C C . LEU A 1 84 ? 9.398 11.93 -9.391 1 97.5 84 LEU A C 1
ATOM 639 O O . LEU A 1 84 ? 9.828 13.078 -9.281 1 97.5 84 LEU A O 1
ATOM 643 N N . TYR A 1 85 ? 8.461 11.469 -8.68 1 97.62 85 TYR A N 1
ATOM 644 C CA . TYR A 1 85 ? 7.828 12.281 -7.645 1 97.62 85 TYR A CA 1
ATOM 645 C C . TYR A 1 85 ? 8.852 12.719 -6.598 1 97.62 85 TYR A C 1
ATOM 647 O O . TYR A 1 85 ? 8.867 13.883 -6.184 1 97.62 85 TYR A O 1
ATOM 655 N N . ALA A 1 86 ? 9.617 11.758 -6.203 1 97.06 86 ALA A N 1
ATOM 656 C CA . ALA A 1 86 ? 10.617 12.055 -5.18 1 97.06 86 ALA A CA 1
ATOM 657 C C . ALA A 1 86 ? 11.602 13.117 -5.668 1 97.06 86 ALA A C 1
ATOM 659 O O . ALA A 1 86 ? 12.008 13.992 -4.906 1 97.06 86 ALA A O 1
ATOM 660 N N . LEU A 1 87 ? 11.961 13.031 -6.895 1 96.69 87 LEU A N 1
ATOM 661 C CA . LEU A 1 87 ? 12.867 14.023 -7.473 1 96.69 87 LEU A CA 1
ATOM 662 C C . LEU A 1 87 ? 12.227 15.406 -7.477 1 96.69 87 LEU A C 1
ATOM 664 O O . LEU A 1 87 ? 12.82 16.375 -6.992 1 96.69 87 LEU A O 1
ATOM 668 N N . VAL A 1 88 ? 11.047 15.484 -7.93 1 95.94 88 VAL A N 1
ATOM 669 C CA . VAL A 1 88 ? 10.336 16.75 -8.031 1 95.94 88 VAL A CA 1
ATOM 670 C C . VAL A 1 88 ? 10.07 17.312 -6.637 1 95.94 88 VAL A C 1
ATOM 672 O O . VAL A 1 88 ? 10.25 18.516 -6.395 1 95.94 88 VAL A O 1
ATOM 675 N N . SER A 1 89 ? 9.656 16.484 -5.75 1 95.06 89 SER A N 1
ATOM 676 C CA . SER A 1 89 ? 9.336 16.953 -4.402 1 95.06 89 SER A CA 1
ATOM 677 C C . SER A 1 89 ? 10.594 17.391 -3.66 1 95.06 89 SER A C 1
ATOM 679 O O . SER A 1 89 ? 10.539 18.312 -2.842 1 95.06 89 SER A O 1
ATOM 681 N N . ALA A 1 90 ? 11.703 16.734 -3.904 1 93.88 90 ALA A N 1
ATOM 682 C CA . ALA A 1 90 ? 12.961 17.156 -3.289 1 93.88 90 ALA A CA 1
ATOM 683 C C . ALA A 1 90 ? 13.352 18.547 -3.758 1 93.88 90 ALA A C 1
ATOM 685 O O . ALA A 1 90 ? 13.758 19.391 -2.949 1 93.88 90 ALA A O 1
ATOM 686 N N . LEU A 1 91 ? 13.242 18.812 -5.008 1 92.5 91 LEU A N 1
ATOM 687 C CA . LEU A 1 91 ? 13.547 20.125 -5.551 1 92.5 91 LEU A CA 1
ATOM 688 C C . LEU A 1 91 ? 12.594 21.188 -4.996 1 92.5 91 LEU A C 1
ATOM 690 O O . LEU A 1 91 ? 13.016 22.297 -4.656 1 92.5 91 LEU A O 1
ATOM 694 N N . ALA A 1 92 ? 11.352 20.797 -4.906 1 91.19 92 ALA A N 1
ATOM 695 C CA . ALA A 1 92 ? 10.359 21.703 -4.336 1 91.19 92 ALA A CA 1
ATOM 696 C C . ALA A 1 92 ? 10.656 21.984 -2.869 1 91.19 92 ALA A C 1
ATOM 698 O O . ALA A 1 92 ? 10.492 23.125 -2.408 1 91.19 92 ALA A O 1
ATOM 699 N N . SER A 1 93 ? 11.062 21.016 -2.189 1 89.94 93 SER A N 1
ATOM 700 C CA . SER A 1 93 ? 11.391 21.188 -0.779 1 89.94 93 SER A CA 1
ATOM 701 C C . SER A 1 93 ? 12.562 22.156 -0.599 1 89.94 93 SER A C 1
ATOM 703 O O . SER A 1 93 ? 12.57 22.953 0.336 1 89.94 93 SER A O 1
ATOM 705 N N . ILE A 1 94 ? 13.5 22.109 -1.446 1 89.19 94 ILE A N 1
ATOM 706 C CA . ILE A 1 94 ? 14.625 23.031 -1.401 1 89.19 94 ILE A CA 1
ATOM 707 C C . ILE A 1 94 ? 14.148 24.453 -1.698 1 89.19 94 ILE A C 1
ATOM 709 O O . ILE A 1 94 ? 14.602 25.406 -1.062 1 89.19 94 ILE A O 1
ATOM 713 N N . SER A 1 95 ? 13.195 24.609 -2.551 1 85.19 95 SER A N 1
ATOM 714 C CA . SER A 1 95 ? 12.68 25.906 -2.938 1 85.19 95 SER A CA 1
ATOM 715 C C . SER A 1 95 ? 11.867 26.531 -1.808 1 85.19 95 SER A C 1
ATOM 717 O O . SER A 1 95 ? 11.844 27.766 -1.66 1 85.19 95 SER A O 1
ATOM 719 N N . VAL A 1 96 ? 11.156 25.781 -1.091 1 80.44 96 VAL A N 1
ATOM 720 C CA . VAL A 1 96 ? 10.312 26.25 0.003 1 80.44 96 VAL A CA 1
ATOM 721 C C . VAL A 1 96 ? 11.188 26.828 1.114 1 80.44 96 VAL A C 1
ATOM 723 O O . VAL A 1 96 ? 10.781 27.766 1.812 1 80.44 96 VAL A O 1
ATOM 726 N N . ILE A 1 97 ? 12.383 26.281 1.271 1 76.12 97 ILE A N 1
ATOM 727 C CA . ILE A 1 97 ? 13.32 26.844 2.246 1 76.12 97 ILE A CA 1
ATOM 728 C C . ILE A 1 97 ? 13.609 28.297 1.915 1 76.12 97 ILE A C 1
ATOM 730 O O . ILE A 1 97 ? 13.758 29.125 2.814 1 76.12 97 ILE A O 1
ATOM 734 N N . GLN A 1 98 ? 13.469 28.609 0.688 1 78.94 98 GLN A N 1
ATOM 735 C CA . GLN A 1 98 ? 13.797 29.953 0.239 1 78.94 98 GLN A CA 1
ATOM 736 C C . GLN A 1 98 ? 12.562 30.859 0.272 1 78.94 98 GLN A C 1
ATOM 738 O O . GLN A 1 98 ? 12.688 32.094 0.231 1 7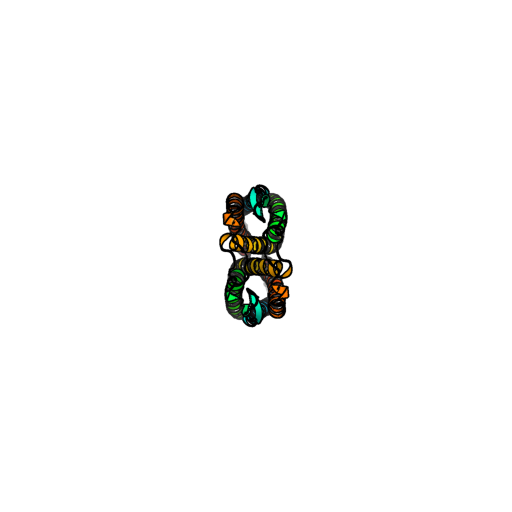8.94 98 GLN A O 1
ATOM 743 N N . LYS A 1 99 ? 11.383 30.281 0.34 1 79.25 99 LYS A N 1
ATOM 744 C CA . LYS A 1 99 ? 10.141 31.047 0.365 1 79.25 99 LYS A CA 1
ATOM 745 C C . LYS A 1 99 ? 9.258 30.609 1.531 1 79.25 99 LYS A C 1
ATOM 747 O O . LYS A 1 99 ? 8.32 29.828 1.352 1 79.25 99 LYS A O 1
ATOM 752 N N . PRO A 1 100 ? 9.438 31.203 2.627 1 73.44 100 PRO A N 1
ATOM 753 C CA . PRO A 1 100 ? 8.727 30.75 3.828 1 73.44 100 PRO A CA 1
ATOM 754 C C . PRO A 1 100 ? 7.242 31.094 3.805 1 73.44 100 PRO A C 1
ATOM 756 O O . PRO A 1 100 ? 6.445 30.453 4.496 1 73.44 100 PRO A O 1
ATOM 759 N N . GLY A 1 101 ? 6.809 31.953 2.988 1 76.75 101 GLY A N 1
ATOM 760 C CA . GLY A 1 101 ? 5.414 32.344 2.924 1 76.75 101 GLY A CA 1
ATOM 761 C C . GLY A 1 101 ? 4.5 31.234 2.436 1 76.75 101 GLY A C 1
ATOM 762 O O . GLY A 1 101 ? 3.328 31.172 2.814 1 76.75 101 GLY A O 1
ATOM 763 N N . PHE A 1 102 ? 5.051 30.375 1.638 1 78.81 102 PHE A N 1
ATOM 764 C CA . PHE A 1 102 ? 4.227 29.344 1.03 1 78.81 102 PHE A CA 1
ATOM 765 C C . PHE A 1 102 ? 4.496 27.984 1.681 1 78.81 102 PHE A C 1
ATOM 767 O O . PHE A 1 102 ? 3.996 26.953 1.218 1 78.81 102 PHE A O 1
ATOM 774 N N . LYS A 1 103 ? 5.16 27.938 2.678 1 81.56 103 LYS A N 1
ATOM 775 C CA . LYS A 1 103 ? 5.637 26.703 3.291 1 81.56 103 LYS A CA 1
ATOM 776 C C . LYS A 1 103 ? 4.473 25.828 3.75 1 81.56 103 LYS A C 1
ATOM 778 O O . LYS A 1 103 ? 4.434 24.641 3.451 1 81.56 103 LYS A O 1
ATOM 783 N N . LEU A 1 104 ? 3.506 26.422 4.301 1 83.5 104 LEU A N 1
ATOM 784 C CA . LEU A 1 104 ? 2.406 25.656 4.867 1 83.5 104 LEU A CA 1
ATOM 785 C C . LEU A 1 104 ? 1.558 25.031 3.764 1 83.5 104 LEU A C 1
ATOM 787 O O . LEU A 1 104 ? 1.139 23.875 3.877 1 83.5 104 LEU A O 1
ATOM 791 N N . LYS A 1 105 ? 1.398 25.781 2.752 1 85.06 105 LYS A N 1
ATOM 792 C CA . LYS A 1 105 ? 0.637 25.266 1.623 1 85.06 105 LYS A CA 1
ATOM 793 C C . LYS A 1 105 ? 1.376 24.109 0.95 1 85.06 105 LYS A C 1
ATOM 795 O O . LYS A 1 105 ? 0.764 23.109 0.575 1 85.06 105 LYS A O 1
ATOM 800 N N . PHE A 1 106 ? 2.596 24.25 0.821 1 87.75 106 PHE A N 1
ATOM 801 C CA . PHE A 1 106 ? 3.41 23.203 0.216 1 87.75 106 PHE A CA 1
ATOM 802 C C . PHE A 1 106 ? 3.391 21.938 1.07 1 87.75 106 PHE A C 1
ATOM 804 O O . PHE A 1 106 ? 3.305 20.828 0.544 1 87.75 106 PHE A O 1
ATOM 811 N N . LEU A 1 107 ? 3.406 22.156 2.316 1 88.94 107 LEU A N 1
ATOM 812 C CA . LEU A 1 107 ? 3.416 21 3.225 1 88.94 107 LEU A CA 1
ATOM 813 C C . LEU A 1 107 ? 2.105 20.234 3.139 1 88.94 107 LEU A C 1
ATOM 815 O O . LEU A 1 107 ? 2.102 19 3.184 1 88.94 107 LEU A O 1
ATOM 819 N N . LEU A 1 108 ? 1.069 20.938 2.969 1 90.5 108 LEU A N 1
ATOM 820 C CA . LEU A 1 108 ? -0.226 20.281 2.816 1 90.5 108 LEU A CA 1
ATOM 821 C C . LEU A 1 108 ? -0.271 19.453 1.533 1 90.5 108 LEU A C 1
ATOM 823 O O . LEU A 1 108 ? -0.735 18.312 1.541 1 90.5 108 LEU A O 1
ATOM 827 N N . HIS A 1 109 ? 0.256 20.047 0.475 1 90.94 109 HIS A N 1
ATOM 828 C CA . HIS A 1 109 ? 0.307 19.328 -0.79 1 90.94 109 HIS A CA 1
ATOM 829 C C . HIS A 1 109 ? 1.223 18.109 -0.691 1 90.94 109 HIS A C 1
ATOM 831 O O . HIS A 1 109 ? 0.911 17.047 -1.233 1 90.94 109 HIS A O 1
ATOM 837 N N . PHE A 1 110 ? 2.285 18.172 0.008 1 93.69 110 PHE A N 1
ATOM 838 C CA . PHE A 1 110 ? 3.211 17.062 0.186 1 93.69 110 PHE A CA 1
ATOM 839 C C . PHE A 1 110 ? 2.539 15.914 0.924 1 93.69 110 PHE A C 1
ATOM 841 O O . PHE A 1 110 ? 2.727 14.742 0.567 1 93.69 110 PHE A O 1
ATOM 848 N N . ILE A 1 111 ? 1.772 16.234 1.902 1 95.25 111 ILE A N 1
ATOM 849 C CA . ILE A 1 111 ? 1.118 15.188 2.678 1 95.25 111 ILE A CA 1
ATOM 850 C C . ILE A 1 111 ? 0.164 14.398 1.781 1 95.25 111 ILE A C 1
ATOM 852 O O . ILE A 1 111 ? 0.124 13.172 1.835 1 95.25 111 ILE A O 1
ATOM 856 N N . PHE A 1 112 ? -0.487 15.109 0.894 1 95.06 112 PHE A N 1
ATOM 857 C CA . PHE A 1 112 ? -1.444 14.461 0.004 1 95.06 112 PHE A CA 1
ATOM 858 C C . PHE A 1 112 ? -0.731 13.555 -0.993 1 95.06 112 PHE A C 1
ATOM 860 O O . PHE A 1 112 ? -1.066 12.375 -1.117 1 95.06 112 PHE A O 1
ATOM 867 N N . TRP A 1 113 ? 0.23 14.07 -1.654 1 96.06 113 TRP A N 1
ATOM 868 C CA . TRP A 1 113 ? 0.944 13.312 -2.674 1 96.06 113 TRP A CA 1
ATOM 869 C C . TRP A 1 113 ? 1.771 12.195 -2.043 1 96.06 113 TRP A C 1
ATOM 871 O O . TRP A 1 113 ? 1.896 11.109 -2.613 1 96.06 113 TRP A O 1
ATOM 881 N N . ASP A 1 114 ? 2.305 12.453 -0.913 1 97.31 114 ASP A N 1
ATOM 882 C CA . ASP A 1 114 ? 3.053 11.414 -0.217 1 97.31 114 ASP A CA 1
ATOM 883 C C . ASP A 1 114 ? 2.146 10.242 0.16 1 97.31 114 ASP A C 1
ATOM 885 O O . ASP A 1 114 ? 2.545 9.078 0.053 1 97.31 114 ASP A O 1
ATOM 889 N N . ALA A 1 115 ? 0.957 10.547 0.606 1 97.31 115 ALA A N 1
ATOM 890 C CA . ALA A 1 115 ? 0.021 9.484 0.962 1 97.31 115 ALA A CA 1
ATOM 891 C C . ALA A 1 115 ? -0.375 8.664 -0.265 1 97.31 115 ALA A C 1
ATOM 893 O O . ALA A 1 115 ? -0.449 7.438 -0.202 1 97.31 115 ALA A O 1
ATOM 894 N N . LEU A 1 116 ? -0.517 9.32 -1.367 1 96.62 116 LEU A N 1
ATOM 895 C CA . LEU A 1 116 ? -0.876 8.641 -2.609 1 96.62 116 LEU A CA 1
ATOM 896 C C . LEU A 1 116 ? 0.256 7.738 -3.084 1 96.62 116 LEU A C 1
ATOM 898 O O . LEU A 1 116 ? 0.025 6.578 -3.434 1 96.62 116 LEU A O 1
ATOM 902 N N . ILE A 1 117 ? 1.431 8.266 -3.041 1 97.5 117 ILE A N 1
ATOM 903 C CA . ILE A 1 117 ? 2.594 7.504 -3.49 1 97.5 117 ILE A CA 1
ATOM 904 C C . ILE A 1 117 ? 2.832 6.324 -2.555 1 97.5 117 ILE A C 1
ATOM 906 O O . ILE A 1 117 ? 3.205 5.234 -3 1 97.5 117 ILE A O 1
ATOM 910 N N . LEU A 1 118 ? 2.59 6.543 -1.269 1 97.81 118 LEU A N 1
ATOM 911 C CA . LEU A 1 118 ? 2.711 5.445 -0.314 1 97.81 118 LEU A CA 1
ATOM 912 C C . LEU A 1 118 ? 1.758 4.309 -0.667 1 97.81 118 LEU A C 1
ATOM 914 O O . LEU A 1 118 ? 2.16 3.145 -0.701 1 97.81 118 LEU A O 1
ATOM 918 N N . GLY A 1 119 ? 0.516 4.664 -0.938 1 97.56 119 GLY A N 1
ATOM 919 C CA . GLY A 1 119 ? -0.454 3.65 -1.319 1 97.56 119 GLY A CA 1
ATOM 920 C C . GLY A 1 119 ? -0.062 2.891 -2.574 1 97.56 119 GLY A C 1
ATOM 921 O O . GLY A 1 119 ? -0.155 1.662 -2.617 1 97.56 119 GLY A O 1
ATOM 922 N N . ILE A 1 120 ? 0.45 3.592 -3.523 1 97.62 120 ILE A N 1
ATOM 923 C CA . ILE A 1 120 ? 0.804 3.008 -4.812 1 97.62 120 ILE A CA 1
ATOM 924 C C . ILE A 1 120 ? 2.018 2.094 -4.648 1 97.62 120 ILE A C 1
ATOM 926 O O . ILE A 1 120 ? 1.997 0.941 -5.086 1 97.62 120 ILE A O 1
ATOM 930 N N . THR A 1 121 ? 3.025 2.607 -3.994 1 98.12 121 THR A N 1
ATOM 931 C CA . THR A 1 121 ? 4.254 1.833 -3.865 1 98.12 121 THR A CA 1
ATOM 932 C C . THR A 1 121 ? 4.062 0.667 -2.9 1 98.12 121 THR A C 1
ATOM 934 O O . THR A 1 121 ? 4.641 -0.406 -3.09 1 98.12 121 THR A O 1
ATOM 937 N N . ALA A 1 122 ? 3.236 0.845 -1.901 1 98.12 122 ALA A N 1
ATOM 938 C CA . ALA A 1 122 ? 2.953 -0.257 -0.986 1 98.12 122 ALA A CA 1
ATOM 939 C C . ALA A 1 122 ? 2.174 -1.365 -1.688 1 98.12 122 ALA A C 1
ATOM 941 O O . ALA A 1 122 ? 2.465 -2.549 -1.505 1 98.12 122 ALA A O 1
ATOM 942 N N . SER A 1 123 ? 1.229 -0.964 -2.48 1 98.38 123 SER A N 1
ATOM 943 C CA . SER A 1 123 ? 0.465 -1.959 -3.225 1 98.38 123 SER A CA 1
ATOM 944 C C . SER A 1 123 ? 1.347 -2.697 -4.227 1 98.38 123 SER A C 1
ATOM 946 O O . SER A 1 123 ? 1.226 -3.914 -4.391 1 98.38 123 SER A O 1
ATOM 948 N N . ALA A 1 124 ? 2.221 -1.933 -4.871 1 98.56 124 ALA A N 1
ATOM 949 C CA . ALA A 1 124 ? 3.146 -2.559 -5.812 1 98.56 124 ALA A CA 1
ATOM 950 C C . ALA A 1 124 ? 4.105 -3.504 -5.09 1 98.56 124 ALA A C 1
ATOM 952 O O . ALA A 1 124 ? 4.43 -4.574 -5.605 1 98.56 124 ALA A O 1
ATOM 953 N N . THR A 1 125 ? 4.555 -3.119 -3.949 1 98.56 125 THR A N 1
ATOM 954 C CA . THR A 1 125 ? 5.441 -3.953 -3.143 1 98.56 125 THR A CA 1
ATOM 955 C C . THR A 1 125 ? 4.723 -5.219 -2.686 1 98.56 125 THR A C 1
ATOM 957 O O . THR A 1 125 ? 5.289 -6.312 -2.729 1 98.56 125 THR A O 1
ATOM 960 N N . GLY A 1 126 ? 3.508 -5.078 -2.289 1 98.38 126 GLY A N 1
ATOM 961 C CA . GLY A 1 126 ? 2.715 -6.242 -1.937 1 98.38 126 GLY A CA 1
ATOM 962 C C . GLY A 1 126 ? 2.496 -7.191 -3.102 1 98.38 126 GLY A C 1
ATOM 963 O O . GLY A 1 126 ? 2.582 -8.406 -2.941 1 98.38 126 GLY A O 1
ATOM 964 N N . ALA A 1 127 ? 2.211 -6.582 -4.234 1 98.5 127 ALA A N 1
ATOM 965 C CA . ALA A 1 127 ? 2.006 -7.383 -5.438 1 98.5 127 ALA A CA 1
ATOM 966 C C . ALA A 1 127 ? 3.266 -8.164 -5.797 1 98.5 127 ALA A C 1
ATOM 968 O O . ALA A 1 127 ? 3.219 -9.383 -5.973 1 98.5 127 ALA A O 1
ATOM 969 N N . ALA A 1 128 ? 4.359 -7.48 -5.848 1 98.38 128 ALA A N 1
ATOM 970 C CA . ALA A 1 128 ? 5.625 -8.125 -6.188 1 98.38 128 ALA A CA 1
ATOM 971 C C . ALA A 1 128 ? 6.035 -9.125 -5.109 1 98.38 128 ALA A C 1
ATOM 973 O O . ALA A 1 128 ? 6.516 -10.219 -5.422 1 98.38 128 ALA A O 1
ATOM 974 N N . GLY A 1 129 ? 5.801 -8.742 -3.912 1 97.69 129 GLY A N 1
ATOM 975 C CA . GLY A 1 129 ? 6.168 -9.609 -2.807 1 97.69 129 GLY A CA 1
ATOM 976 C C . GLY A 1 129 ? 5.398 -10.922 -2.795 1 97.69 129 GLY A C 1
ATOM 977 O O . GLY A 1 129 ? 5.961 -11.977 -2.494 1 97.69 129 GLY A O 1
ATOM 978 N N . SER A 1 130 ? 4.152 -10.875 -3.113 1 97.81 130 SER A N 1
ATOM 979 C CA . SER A 1 130 ? 3.34 -12.086 -3.078 1 97.81 130 SER A CA 1
ATOM 980 C C . SER A 1 130 ? 3.707 -13.031 -4.215 1 97.81 130 SER A C 1
ATOM 982 O O . SER A 1 130 ? 3.773 -14.25 -4.023 1 97.81 130 SER A O 1
ATOM 984 N N . VAL A 1 131 ? 3.971 -12.484 -5.359 1 97.19 131 VAL A N 1
ATOM 985 C CA . VAL A 1 131 ? 4.359 -13.32 -6.488 1 97.19 131 VAL A CA 1
ATOM 986 C C . VAL A 1 131 ? 5.742 -13.914 -6.238 1 97.19 131 VAL A C 1
ATOM 988 O O . VAL A 1 131 ? 5.98 -15.094 -6.531 1 97.19 131 VAL A O 1
ATOM 991 N N . ALA A 1 132 ? 6.598 -13.062 -5.668 1 97.06 132 ALA A N 1
ATOM 992 C CA . ALA A 1 132 ? 7.922 -13.562 -5.309 1 97.06 132 ALA A CA 1
ATOM 993 C C . ALA A 1 132 ? 7.824 -14.695 -4.285 1 97.06 132 ALA A C 1
ATOM 995 O O . ALA A 1 132 ? 8.57 -15.672 -4.359 1 97.06 132 ALA A O 1
ATOM 996 N N . TYR A 1 133 ? 6.926 -14.594 -3.451 1 96.31 133 TYR A N 1
ATOM 997 C CA . TYR A 1 133 ? 6.742 -15.617 -2.43 1 96.31 133 TYR A CA 1
ATOM 998 C C . TYR A 1 133 ? 6.25 -16.922 -3.047 1 96.31 133 TYR A C 1
ATOM 1000 O O . TYR A 1 133 ? 6.723 -18 -2.684 1 96.31 133 TYR A O 1
ATOM 1008 N N . ILE A 1 134 ? 5.379 -16.828 -3.967 1 96.31 134 ILE A N 1
ATOM 1009 C CA . ILE A 1 134 ? 4.906 -18.016 -4.68 1 96.31 134 ILE A CA 1
ATOM 1010 C C . ILE A 1 134 ? 6.059 -18.641 -5.457 1 96.31 134 ILE A C 1
ATOM 1012 O O . ILE A 1 134 ? 6.18 -19.859 -5.516 1 96.31 134 ILE A O 1
ATOM 1016 N N . GLY A 1 135 ? 6.832 -17.781 -6.055 1 95.81 135 GLY A N 1
ATOM 1017 C CA . GLY A 1 135 ? 7.996 -18.312 -6.75 1 95.81 135 GLY A CA 1
ATOM 1018 C C . GLY A 1 135 ? 8.945 -19.062 -5.84 1 95.81 135 GLY A C 1
ATOM 1019 O O . GLY A 1 135 ? 9.57 -20.047 -6.258 1 95.81 135 GLY A O 1
ATOM 1020 N N . LEU A 1 136 ? 9 -18.656 -4.594 1 95.44 136 LEU A N 1
ATOM 1021 C CA . LEU A 1 136 ? 9.93 -19.234 -3.625 1 95.44 136 LEU A CA 1
ATOM 1022 C C . LEU A 1 136 ? 9.344 -20.516 -3.018 1 95.44 136 LEU A C 1
ATOM 1024 O O . LEU A 1 136 ? 10.039 -21.516 -2.896 1 95.44 136 LEU A O 1
ATOM 1028 N N . LYS A 1 137 ? 8.016 -20.5 -2.662 1 96 137 LYS A N 1
ATOM 1029 C CA . LYS A 1 137 ? 7.426 -21.578 -1.879 1 96 137 LYS A CA 1
ATOM 1030 C C . LYS A 1 137 ? 6.496 -22.438 -2.732 1 96 137 LYS A C 1
ATOM 1032 O O . LYS A 1 137 ? 6.137 -23.547 -2.344 1 96 137 LYS A O 1
ATOM 1037 N N . GLY A 1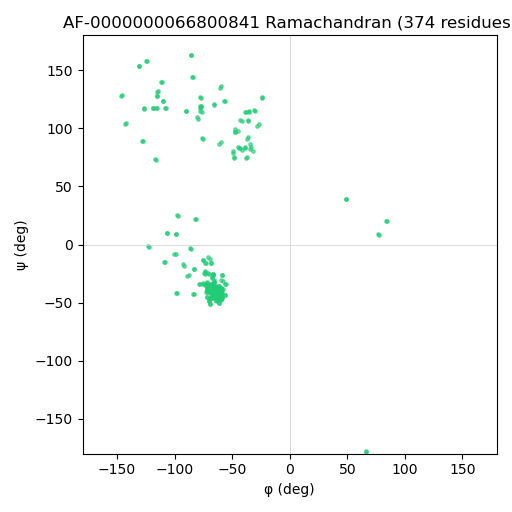 138 ? 6.145 -21.891 -3.889 1 94.81 138 GLY A N 1
ATOM 1038 C CA . GLY A 1 138 ? 5.133 -22.578 -4.672 1 94.81 138 GLY A CA 1
ATOM 1039 C C . GLY A 1 138 ? 3.77 -22.594 -4.004 1 94.81 138 GLY A C 1
ATOM 1040 O O . GLY A 1 138 ? 3.547 -21.891 -3.016 1 94.81 138 GLY A O 1
ATOM 1041 N N . ASN A 1 139 ? 2.783 -23.25 -4.648 1 94.5 139 ASN A N 1
ATOM 1042 C CA . ASN A 1 139 ? 1.443 -23.484 -4.125 1 94.5 139 ASN A CA 1
ATOM 1043 C C . ASN A 1 139 ? 0.921 -24.859 -4.527 1 94.5 139 ASN A C 1
ATOM 1045 O O . ASN A 1 139 ? 0.478 -25.047 -5.664 1 94.5 139 ASN A O 1
ATOM 1049 N N . SER A 1 140 ? 0.933 -25.797 -3.576 1 90.75 140 SER A N 1
ATOM 1050 C CA . SER A 1 140 ? 0.582 -27.172 -3.871 1 90.75 140 SER A CA 1
ATOM 1051 C C . SER A 1 140 ? -0.921 -27.328 -4.074 1 90.75 140 SER A C 1
ATOM 1053 O O . SER A 1 140 ? -1.366 -28.25 -4.777 1 90.75 140 SER A O 1
ATOM 1055 N N . HIS A 1 141 ? -1.624 -26.438 -3.471 1 88.94 141 HIS A N 1
ATOM 1056 C CA . HIS A 1 141 ? -3.074 -26.547 -3.576 1 88.94 141 HIS A CA 1
ATOM 1057 C C . HIS A 1 141 ? -3.541 -26.312 -5.012 1 88.94 141 HIS A C 1
ATOM 1059 O O . HIS A 1 141 ? -4.562 -26.875 -5.43 1 88.94 141 HIS A O 1
ATOM 1065 N N . VAL A 1 142 ? -2.719 -25.547 -5.801 1 90.12 142 VAL A N 1
ATOM 1066 C CA . VAL A 1 142 ? -3.145 -25.25 -7.164 1 90.12 142 VAL A CA 1
ATOM 1067 C C . VAL A 1 142 ? -2.084 -25.719 -8.156 1 90.12 142 VAL A C 1
ATOM 1069 O O . VAL A 1 142 ? -2.199 -25.484 -9.359 1 90.12 142 VAL A O 1
ATOM 1072 N N . GLY A 1 143 ? -1.026 -26.25 -7.719 1 89.5 143 GLY A N 1
ATOM 1073 C CA . GLY A 1 143 ? -0.009 -26.844 -8.562 1 89.5 143 GLY A CA 1
ATOM 1074 C C . GLY A 1 143 ? 0.975 -25.844 -9.125 1 89.5 143 GLY A C 1
ATOM 1075 O O . GLY A 1 143 ? 1.55 -26.047 -10.195 1 89.5 143 GLY A O 1
ATOM 1076 N N . TRP A 1 144 ? 1.101 -24.703 -8.555 1 93.38 144 TRP A N 1
ATOM 1077 C CA . TRP A 1 144 ? 2.1 -23.734 -8.977 1 93.38 144 TRP A CA 1
ATOM 1078 C C . TRP A 1 144 ? 3.484 -24.109 -8.453 1 93.38 144 TRP A C 1
ATOM 1080 O O . TRP A 1 144 ? 3.691 -24.219 -7.246 1 93.38 144 TRP A O 1
ATOM 1090 N N . ILE A 1 145 ? 4.438 -24.188 -9.344 1 91.75 145 ILE A N 1
ATOM 1091 C CA . ILE A 1 145 ? 5.75 -24.719 -9.008 1 91.75 145 ILE A CA 1
ATOM 1092 C C . ILE A 1 145 ? 6.625 -23.609 -8.43 1 91.75 145 ILE A C 1
ATOM 1094 O O . ILE A 1 145 ? 6.34 -22.422 -8.633 1 91.75 145 ILE A O 1
ATOM 1098 N N . LYS A 1 146 ? 7.711 -24.062 -7.758 1 93.81 146 LYS A N 1
ATOM 1099 C CA . LYS A 1 146 ? 8.734 -23.156 -7.25 1 93.81 146 LYS A CA 1
ATOM 1100 C C . LYS A 1 146 ? 9.672 -22.703 -8.367 1 93.81 146 LYS A C 1
ATOM 1102 O O . LYS A 1 146 ? 10.445 -23.5 -8.898 1 93.81 146 LYS A O 1
ATOM 1107 N N . VAL A 1 147 ? 9.68 -21.516 -8.617 1 93.5 147 VAL A N 1
ATOM 1108 C CA . VAL A 1 147 ? 10.453 -20.953 -9.719 1 93.5 147 VAL A CA 1
ATOM 1109 C C . VAL A 1 147 ? 11.867 -20.625 -9.25 1 93.5 147 VAL A C 1
ATOM 1111 O O . VAL A 1 147 ? 12.812 -20.688 -10.039 1 93.5 147 VAL A O 1
ATOM 1114 N N . CYS A 1 148 ? 11.969 -20.375 -7.988 1 94.81 148 CYS A N 1
ATOM 1115 C CA . CYS A 1 148 ? 13.242 -19.891 -7.469 1 94.81 148 CYS A CA 1
ATOM 1116 C C . CYS A 1 148 ? 14.266 -21.016 -7.379 1 94.81 148 CYS A C 1
ATOM 1118 O O . CYS A 1 148 ? 15.461 -20.766 -7.258 1 94.81 148 CYS A O 1
ATOM 1120 N N . ASN A 1 149 ? 13.773 -22.219 -7.512 1 91.56 149 ASN A N 1
ATOM 1121 C CA . ASN A 1 149 ? 14.695 -23.359 -7.578 1 91.56 149 ASN A CA 1
ATOM 1122 C C . ASN A 1 149 ? 15.461 -23.375 -8.898 1 91.56 149 ASN A C 1
ATOM 1124 O O . ASN A 1 149 ? 16.594 -23.875 -8.961 1 91.56 149 ASN A O 1
ATOM 1128 N N . ILE A 1 150 ? 14.883 -22.781 -9.883 1 90.56 150 ILE A N 1
ATOM 1129 C CA . ILE A 1 150 ? 15.461 -22.734 -11.219 1 90.56 150 ILE A CA 1
ATOM 1130 C C . ILE A 1 150 ? 16.172 -21.391 -11.43 1 90.56 150 ILE A C 1
ATOM 1132 O O . ILE A 1 150 ? 17.312 -21.359 -11.891 1 90.56 150 ILE A O 1
ATOM 1136 N N . TYR A 1 151 ? 15.531 -20.328 -10.953 1 94.06 151 TYR A N 1
ATOM 1137 C CA . TYR A 1 151 ? 16.031 -18.969 -11.172 1 94.06 151 TYR A CA 1
ATOM 1138 C C . TYR A 1 151 ? 16.391 -18.312 -9.852 1 94.06 151 TYR A C 1
ATOM 1140 O O . TYR A 1 151 ? 15.781 -17.312 -9.453 1 94.06 151 TYR A O 1
ATOM 1148 N N . ASP A 1 152 ? 17.469 -18.734 -9.289 1 92.75 152 ASP A N 1
ATOM 1149 C CA . ASP A 1 152 ? 17.859 -18.266 -7.961 1 92.75 152 ASP A CA 1
ATOM 1150 C C . ASP A 1 152 ? 18.344 -16.812 -8.008 1 92.75 152 ASP A C 1
ATOM 1152 O O . ASP A 1 152 ? 17.984 -16.016 -7.141 1 92.75 152 ASP A O 1
ATOM 1156 N N . LYS A 1 153 ? 19.172 -16.469 -8.961 1 93.69 153 LYS A N 1
ATOM 1157 C CA . LYS A 1 153 ? 19.672 -15.102 -9.086 1 93.69 153 LYS A CA 1
ATOM 1158 C C . LYS A 1 153 ? 18.531 -14.109 -9.289 1 93.69 153 LYS A C 1
ATOM 1160 O O . LYS A 1 153 ? 18.5 -13.047 -8.664 1 93.69 153 LYS A O 1
ATOM 1165 N N . PHE A 1 154 ? 17.656 -14.469 -10.164 1 95.75 154 PHE A N 1
ATOM 1166 C CA . PHE A 1 154 ? 16.469 -13.648 -10.422 1 95.75 154 PHE A CA 1
ATOM 1167 C C . PHE A 1 154 ? 15.695 -13.414 -9.133 1 95.75 154 PHE A C 1
ATOM 1169 O O . PHE A 1 154 ? 15.344 -12.273 -8.812 1 95.75 154 PHE A O 1
ATOM 1176 N N . CYS A 1 155 ? 15.523 -14.406 -8.328 1 95.94 155 CYS A N 1
ATOM 1177 C CA . CYS A 1 155 ? 14.727 -14.32 -7.109 1 95.94 155 CYS A CA 1
ATOM 1178 C C . CYS A 1 155 ? 15.461 -13.523 -6.039 1 95.94 155 CYS A C 1
ATOM 1180 O O . CYS A 1 155 ? 14.836 -12.797 -5.262 1 95.94 155 CYS A O 1
ATOM 1182 N N . ARG A 1 156 ? 16.766 -13.641 -5.988 1 94.5 156 ARG A N 1
ATOM 1183 C CA . ARG A 1 156 ? 17.547 -12.859 -5.039 1 94.5 156 ARG A CA 1
ATOM 1184 C C . ARG A 1 156 ? 17.453 -11.367 -5.348 1 94.5 156 ARG A C 1
ATOM 1186 O O . ARG A 1 156 ? 17.328 -10.547 -4.438 1 94.5 156 ARG A O 1
ATOM 1193 N N . HIS A 1 157 ? 17.516 -11.039 -6.59 1 94.81 157 HIS A N 1
ATOM 1194 C CA . HIS A 1 157 ? 17.359 -9.648 -7.008 1 94.81 157 HIS A CA 1
ATOM 1195 C C . HIS A 1 157 ? 15.977 -9.117 -6.637 1 94.81 157 HIS A C 1
ATOM 1197 O O . HIS A 1 157 ? 15.852 -7.992 -6.145 1 94.81 157 HIS A O 1
ATOM 1203 N N . LEU A 1 158 ? 14.969 -9.93 -6.84 1 95.75 158 LEU A N 1
ATOM 1204 C CA . LEU A 1 158 ? 13.609 -9.539 -6.484 1 95.75 158 LEU A CA 1
ATOM 1205 C C . LEU A 1 158 ? 13.5 -9.273 -4.988 1 95.75 158 LEU A C 1
ATOM 1207 O O . LEU A 1 158 ? 12.945 -8.25 -4.574 1 95.75 158 LEU A O 1
ATOM 1211 N N . ALA A 1 159 ? 14.055 -10.195 -4.258 1 95.81 159 ALA A N 1
ATOM 1212 C CA . ALA A 1 159 ? 14.008 -10.047 -2.805 1 95.81 159 ALA A CA 1
ATOM 1213 C C . ALA A 1 159 ? 14.695 -8.758 -2.361 1 95.81 159 ALA A C 1
ATOM 1215 O O . ALA A 1 159 ? 14.203 -8.055 -1.478 1 95.81 159 ALA A O 1
ATOM 1216 N N . GLY A 1 160 ? 15.781 -8.531 -2.953 1 96.62 160 GLY A N 1
ATOM 1217 C CA . GLY A 1 160 ? 16.5 -7.297 -2.654 1 96.62 160 GLY A CA 1
ATOM 1218 C C . GLY A 1 160 ? 15.695 -6.051 -2.994 1 96.62 160 GLY A C 1
ATOM 1219 O O . GLY A 1 160 ? 15.633 -5.113 -2.197 1 96.62 160 GLY A O 1
ATOM 1220 N N . SER A 1 161 ? 15.109 -6.07 -4.148 1 97.94 161 SER A N 1
ATOM 1221 C CA . SER A 1 161 ? 14.32 -4.926 -4.586 1 97.94 161 SER A CA 1
ATOM 1222 C C . SER A 1 161 ? 13.125 -4.691 -3.666 1 97.94 161 SER A C 1
ATOM 1224 O O . SER A 1 161 ? 12.828 -3.551 -3.311 1 97.94 161 SER A O 1
ATOM 1226 N N . ILE A 1 162 ? 12.492 -5.719 -3.254 1 97.88 162 ILE A N 1
ATOM 1227 C CA . ILE A 1 162 ? 11.32 -5.629 -2.379 1 97.88 162 ILE A CA 1
ATOM 1228 C C . ILE A 1 162 ? 11.742 -5.102 -1.01 1 97.88 162 ILE A C 1
ATOM 1230 O O . ILE A 1 162 ? 11.039 -4.285 -0.408 1 97.88 162 ILE A O 1
ATOM 1234 N N . ALA A 1 163 ? 12.898 -5.523 -0.532 1 97.5 163 ALA A N 1
ATOM 1235 C CA . ALA A 1 163 ? 13.422 -5.035 0.743 1 97.5 163 ALA A CA 1
ATOM 1236 C C . ALA A 1 163 ? 13.664 -3.531 0.696 1 97.5 163 ALA A C 1
ATOM 1238 O O . ALA A 1 163 ? 13.297 -2.807 1.623 1 97.5 163 ALA A O 1
ATOM 1239 N N . VAL A 1 164 ? 14.234 -3.1 -0.365 1 97.94 164 VAL A N 1
ATOM 1240 C CA . VAL A 1 164 ? 14.516 -1.677 -0.534 1 97.94 164 VAL A CA 1
ATOM 1241 C C . VAL A 1 164 ? 13.195 -0.904 -0.627 1 97.94 164 VAL A C 1
ATOM 1243 O O . VAL A 1 164 ? 13.086 0.202 -0.094 1 97.94 164 VAL A O 1
ATOM 1246 N N . ALA A 1 165 ? 12.227 -1.52 -1.306 1 98.44 165 ALA A N 1
ATOM 1247 C CA . ALA A 1 165 ? 10.914 -0.899 -1.431 1 98.44 165 ALA A CA 1
ATOM 1248 C C . ALA A 1 165 ? 10.25 -0.734 -0.065 1 98.44 165 ALA A C 1
ATOM 1250 O O . ALA A 1 165 ? 9.633 0.297 0.213 1 98.44 165 ALA A O 1
ATOM 1251 N N . LEU A 1 166 ? 10.383 -1.724 0.79 1 97.5 166 LEU A N 1
ATOM 1252 C CA . LEU A 1 166 ? 9.828 -1.654 2.139 1 97.5 166 LEU A CA 1
ATOM 1253 C C . LEU A 1 166 ? 10.492 -0.536 2.939 1 97.5 166 LEU A C 1
ATOM 1255 O O . LEU A 1 166 ? 9.812 0.204 3.656 1 97.5 166 LEU A O 1
ATOM 1259 N N . PHE A 1 167 ? 11.766 -0.398 2.744 1 97.5 167 PHE A N 1
ATOM 1260 C CA . PHE A 1 167 ? 12.484 0.702 3.371 1 97.5 167 PHE A CA 1
ATOM 1261 C C . PHE A 1 167 ? 11.953 2.045 2.891 1 97.5 167 PHE A C 1
ATOM 1263 O O . PHE A 1 167 ? 11.742 2.959 3.693 1 97.5 167 PHE A O 1
ATOM 1270 N N . GLY A 1 168 ? 11.711 2.168 1.6 1 97.38 168 GLY A N 1
ATOM 1271 C CA . GLY A 1 168 ? 11.141 3.395 1.057 1 97.38 168 GLY A CA 1
ATOM 1272 C C . GLY A 1 168 ? 9.789 3.736 1.644 1 97.38 168 GLY A C 1
ATOM 1273 O O . GLY A 1 168 ? 9.484 4.906 1.881 1 97.38 168 GLY A O 1
ATOM 1274 N N . SER A 1 169 ? 8.984 2.74 1.891 1 97.38 169 SER A N 1
ATOM 1275 C CA . SER A 1 169 ? 7.664 2.973 2.473 1 97.38 169 SER A CA 1
ATOM 1276 C C . SER A 1 169 ? 7.777 3.541 3.883 1 97.38 169 SER A C 1
ATOM 1278 O O . SER A 1 169 ? 6.996 4.414 4.27 1 97.38 169 SER A O 1
ATOM 1280 N N . ILE A 1 170 ? 8.711 3.055 4.613 1 96.38 170 ILE A N 1
ATOM 1281 C CA . ILE A 1 170 ? 8.938 3.574 5.957 1 96.38 170 ILE A CA 1
ATOM 1282 C C . ILE A 1 170 ? 9.344 5.043 5.875 1 96.38 170 ILE A C 1
ATOM 1284 O O . ILE A 1 170 ? 8.844 5.875 6.633 1 96.38 170 ILE A O 1
ATOM 1288 N N . VAL A 1 171 ? 10.203 5.316 4.957 1 97.25 171 VAL A N 1
ATOM 1289 C CA . VAL A 1 171 ? 10.656 6.688 4.742 1 97.25 171 VAL A CA 1
ATOM 1290 C C . VAL A 1 171 ? 9.461 7.578 4.402 1 97.25 171 VAL A C 1
ATOM 1292 O O . VAL A 1 171 ? 9.344 8.695 4.91 1 97.25 171 VAL A O 1
ATOM 1295 N N . THR A 1 172 ? 8.562 7.059 3.578 1 97.75 172 THR A N 1
ATOM 1296 C CA . THR A 1 172 ? 7.41 7.844 3.148 1 97.75 172 THR A CA 1
ATOM 1297 C C . THR A 1 172 ? 6.48 8.133 4.324 1 97.75 172 THR A C 1
ATOM 1299 O O . THR A 1 172 ? 5.949 9.234 4.449 1 97.75 172 THR A O 1
ATOM 1302 N N . VAL A 1 173 ? 6.297 7.211 5.191 1 96.69 173 VAL A N 1
ATOM 1303 C CA . VAL A 1 173 ? 5.469 7.414 6.375 1 96.69 173 VAL A CA 1
ATOM 1304 C C . VAL A 1 173 ? 6.078 8.5 7.254 1 96.69 173 VAL A C 1
ATOM 1306 O O . VAL A 1 173 ? 5.363 9.375 7.758 1 96.69 173 VAL A O 1
ATOM 1309 N N . LEU A 1 174 ? 7.348 8.469 7.375 1 96 174 LEU A N 1
ATOM 1310 C CA . LEU A 1 174 ? 8.047 9.477 8.164 1 96 174 LEU A CA 1
ATOM 1311 C C . LEU A 1 174 ? 7.891 10.859 7.539 1 96 174 LEU A C 1
ATOM 1313 O O . LEU A 1 174 ? 7.75 11.859 8.25 1 96 174 LEU A O 1
ATOM 1317 N N . LEU A 1 175 ? 7.945 10.875 6.254 1 96.81 175 LEU A N 1
ATOM 1318 C CA . LEU A 1 175 ? 7.762 12.141 5.555 1 96.81 175 LEU A CA 1
ATOM 1319 C C . LEU A 1 175 ? 6.379 12.719 5.832 1 96.81 175 LEU A C 1
ATOM 1321 O O . LEU A 1 175 ? 6.242 13.914 6.109 1 96.81 175 LEU A O 1
ATOM 1325 N N . ILE A 1 176 ? 5.371 11.898 5.75 1 96.69 176 ILE A N 1
ATOM 1326 C CA . ILE A 1 176 ? 4.004 12.328 6.008 1 96.69 176 ILE A CA 1
ATOM 1327 C C . ILE A 1 176 ? 3.893 12.859 7.438 1 96.69 176 ILE A C 1
ATOM 1329 O O . ILE A 1 176 ? 3.342 13.945 7.66 1 96.69 176 ILE A O 1
ATOM 1333 N N . TRP A 1 177 ? 4.516 12.125 8.258 1 93.44 177 TRP A N 1
ATOM 1334 C CA . TRP A 1 177 ? 4.457 12.508 9.664 1 93.44 177 TRP A CA 1
ATOM 1335 C C . TRP A 1 177 ? 5.215 13.812 9.906 1 93.44 177 TRP A C 1
ATOM 1337 O O . TRP A 1 177 ? 4.742 14.68 10.648 1 93.44 177 TRP A O 1
ATOM 1347 N N . LEU A 1 178 ? 6.352 13.961 9.383 1 93.19 178 LEU A N 1
ATOM 1348 C CA . LEU A 1 178 ? 7.16 15.164 9.555 1 93.19 178 LEU A CA 1
ATOM 1349 C C . LEU A 1 178 ? 6.426 16.391 9.031 1 93.19 178 LEU A C 1
ATOM 1351 O O . LEU A 1 178 ? 6.43 17.438 9.68 1 93.19 178 LEU A O 1
ATOM 1355 N N . SER A 1 179 ? 5.844 16.219 7.891 1 93.44 179 SER A N 1
ATOM 1356 C CA . SER A 1 179 ? 5.09 17.344 7.32 1 93.44 179 SER A CA 1
ATOM 1357 C C . SER A 1 179 ? 3.928 17.734 8.219 1 93.44 179 SER A C 1
ATOM 1359 O O . SER A 1 179 ? 3.699 18.922 8.461 1 93.44 179 SER A O 1
ATOM 1361 N N . ALA A 1 180 ? 3.242 16.797 8.711 1 92.38 180 ALA A N 1
ATOM 1362 C CA . ALA A 1 180 ? 2.121 17.062 9.609 1 92.38 180 ALA A CA 1
ATOM 1363 C C . ALA A 1 180 ? 2.598 17.703 10.906 1 92.38 180 ALA A C 1
ATOM 1365 O O . ALA A 1 180 ? 1.965 18.625 11.422 1 92.38 180 ALA A O 1
ATOM 1366 N N . PHE A 1 181 ? 3.695 17.234 11.367 1 90.56 181 PHE A N 1
ATOM 1367 C CA . PHE A 1 181 ? 4.258 17.75 12.609 1 90.56 181 PHE A CA 1
ATOM 1368 C C . PHE A 1 181 ? 4.691 19.203 12.438 1 90.56 181 PHE A C 1
ATOM 1370 O O . PHE A 1 181 ? 4.5 20.031 13.336 1 90.56 181 PHE A O 1
ATOM 1377 N N . THR A 1 182 ? 5.258 19.5 11.375 1 88.62 182 THR A N 1
ATOM 1378 C CA . THR A 1 182 ? 5.691 20.875 11.094 1 88.62 182 THR A CA 1
ATOM 1379 C C . THR A 1 182 ? 4.5 21.812 11.047 1 88.62 182 THR A C 1
ATOM 1381 O O . THR A 1 182 ? 4.555 22.922 11.586 1 88.62 182 THR A O 1
ATOM 1384 N N . ILE A 1 183 ? 3.461 21.406 10.445 1 86.31 183 ILE A N 1
ATOM 1385 C CA . ILE A 1 183 ? 2.264 22.234 10.398 1 86.31 183 ILE A CA 1
ATOM 1386 C C . ILE A 1 183 ? 1.686 22.375 11.805 1 86.31 183 ILE A C 1
ATOM 1388 O O . ILE A 1 183 ? 1.312 23.484 12.211 1 86.31 183 ILE A O 1
ATOM 1392 N N . HIS A 1 184 ? 1.647 21.359 12.539 1 86.62 184 HIS A N 1
ATOM 1393 C CA . HIS A 1 184 ? 1.1 21.359 13.891 1 86.62 184 HIS A CA 1
ATOM 1394 C C . HIS A 1 184 ? 1.894 22.281 14.812 1 86.62 184 HIS A C 1
ATOM 1396 O O . HIS A 1 184 ? 1.319 22.938 15.688 1 86.62 184 HIS A O 1
ATOM 1402 N N . SER A 1 185 ? 3.162 22.312 14.617 1 85.56 185 SER A N 1
ATOM 1403 C CA . SER A 1 185 ? 4.035 23.125 15.477 1 85.56 185 SER A CA 1
ATOM 1404 C C . SER A 1 185 ? 3.822 24.609 15.242 1 85.56 185 SER A C 1
ATOM 1406 O O . SER A 1 185 ? 4.203 25.438 16.078 1 85.56 185 SER A O 1
ATOM 1408 N N . ARG A 1 186 ? 3.162 24.938 14.227 1 81.75 186 ARG A N 1
ATOM 1409 C CA . ARG A 1 186 ? 2.941 26.344 13.906 1 81.75 186 ARG A CA 1
ATOM 1410 C C . ARG A 1 186 ? 1.562 26.797 14.367 1 81.75 186 ARG A C 1
ATOM 1412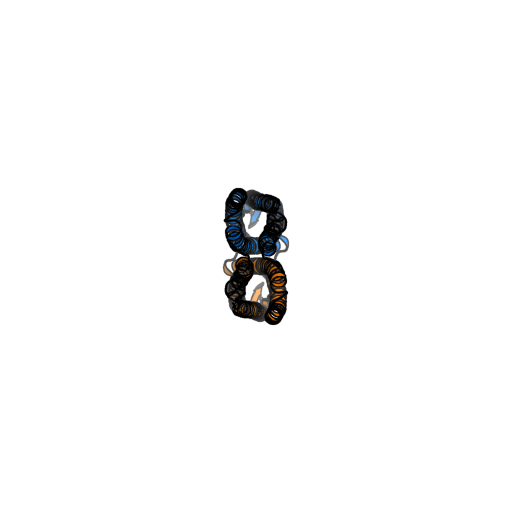 O O . ARG A 1 186 ? 1.228 27.984 14.266 1 81.75 186 ARG A O 1
ATOM 1419 N N . VAL A 1 187 ? 0.81 25.875 14.789 1 78 187 VAL A N 1
ATOM 1420 C CA . VAL A 1 187 ? -0.502 26.234 15.32 1 78 187 VAL A CA 1
ATOM 1421 C C . VAL A 1 187 ? -0.352 26.797 16.734 1 78 187 VAL A C 1
ATOM 1423 O O . VAL A 1 187 ? 0.284 26.188 17.594 1 78 187 VAL A O 1
ATOM 1426 N N . PRO A 1 188 ? -0.798 28.156 16.875 1 73.06 188 PRO A N 1
ATOM 1427 C CA . PRO A 1 188 ? -0.746 28.719 18.219 1 73.06 188 PRO A CA 1
ATOM 1428 C C . PRO A 1 188 ? -1.531 27.891 19.25 1 73.06 188 PRO A C 1
ATOM 1430 O O . PRO A 1 188 ? -2.609 27.391 18.938 1 73.06 188 PRO A O 1
ATOM 1433 N N . LYS A 1 189 ? -0.872 27.453 20.312 1 63.5 189 LYS A N 1
ATOM 1434 C CA . LYS A 1 189 ? -1.502 26.656 21.359 1 63.5 189 LYS A CA 1
ATOM 1435 C C . LYS A 1 189 ? -2.299 27.547 22.312 1 63.5 189 LYS A C 1
ATOM 1437 O O . LYS A 1 189 ? -1.971 28.719 22.5 1 63.5 189 LYS A O 1
ATOM 1442 N N . MET B 1 1 ? -17.547 69.25 35.094 1 36.81 1 MET B N 1
ATOM 1443 C CA . MET B 1 1 ? -16.75 68.812 33.938 1 36.81 1 MET B CA 1
ATOM 1444 C C . MET B 1 1 ? -16.469 67.312 33.969 1 36.81 1 MET B C 1
ATOM 1446 O O . MET B 1 1 ? -15.672 66.875 34.781 1 36.81 1 MET B O 1
ATOM 1450 N N . ALA B 1 2 ? -17.531 66.438 33.688 1 52.12 2 ALA B N 1
ATOM 1451 C CA . ALA B 1 2 ? -17.547 65 33.719 1 52.12 2 ALA B CA 1
ATOM 1452 C C . ALA B 1 2 ? -16.516 64.375 32.75 1 52.12 2 ALA B C 1
ATOM 1454 O O . ALA B 1 2 ? -16.5 64.688 31.562 1 52.12 2 ALA B O 1
ATOM 1455 N N . THR B 1 3 ? -15.289 64.188 33.25 1 45.69 3 THR B N 1
ATOM 1456 C CA . THR B 1 3 ? -14.211 63.469 32.562 1 45.69 3 THR B CA 1
ATOM 1457 C C . THR B 1 3 ? -14.711 62.125 32.031 1 45.69 3 THR B C 1
ATOM 1459 O O . THR B 1 3 ? -15.078 61.219 32.781 1 45.69 3 THR B O 1
ATOM 1462 N N . THR B 1 4 ? -15.5 62.125 30.922 1 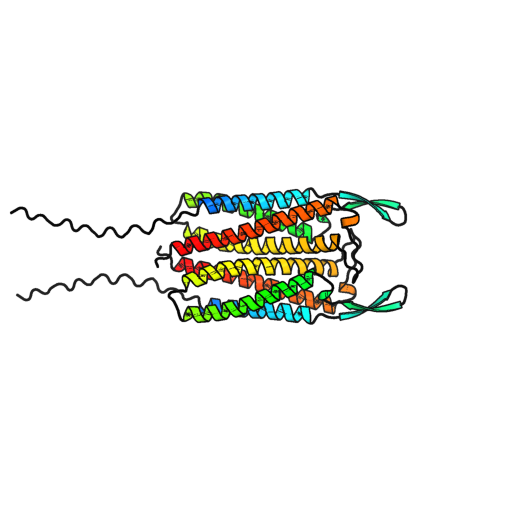45.12 4 THR B N 1
ATOM 1463 C CA . THR B 1 4 ? -15.852 60.938 30.188 1 45.12 4 THR B CA 1
ATOM 1464 C C . THR B 1 4 ? -14.602 60.094 29.891 1 45.12 4 THR B C 1
ATOM 1466 O O . THR B 1 4 ? -13.734 60.531 29.125 1 45.12 4 THR B O 1
ATOM 1469 N N . ASP B 1 5 ? -14.102 59.344 30.812 1 46.56 5 ASP B N 1
ATOM 1470 C CA . ASP B 1 5 ? -13.031 58.406 30.578 1 46.56 5 ASP B CA 1
ATOM 1471 C C . ASP B 1 5 ? -13.305 57.562 29.328 1 46.56 5 ASP B C 1
ATOM 1473 O O . ASP B 1 5 ? -14.398 57 29.188 1 46.56 5 ASP B O 1
ATOM 1477 N N . PRO B 1 6 ? -12.742 57.844 28.141 1 47.44 6 PRO B N 1
ATOM 1478 C CA . PRO B 1 6 ? -12.938 56.969 26.984 1 47.44 6 PRO B CA 1
ATOM 1479 C C . PRO B 1 6 ? -12.711 55.5 27.344 1 47.44 6 PRO B C 1
ATOM 1481 O O . PRO B 1 6 ? -11.742 55.156 28.031 1 47.44 6 PRO B O 1
ATOM 1484 N N . GLU B 1 7 ? -13.766 54.75 27.641 1 46.78 7 GLU B N 1
ATOM 1485 C CA . GLU B 1 7 ? -13.672 53.281 27.719 1 46.78 7 GLU B CA 1
ATOM 1486 C C . GLU B 1 7 ? -12.773 52.75 26.625 1 46.78 7 GLU B C 1
ATOM 1488 O O . GLU B 1 7 ? -13.031 52.969 25.438 1 46.78 7 GLU B O 1
ATOM 1493 N N . ASN B 1 8 ? -11.438 52.75 26.797 1 44.81 8 ASN B N 1
ATOM 1494 C CA . ASN B 1 8 ? -10.523 52.031 25.922 1 44.81 8 ASN B CA 1
ATOM 1495 C C . ASN B 1 8 ? -11.117 50.688 25.469 1 44.81 8 ASN B C 1
ATOM 1497 O O . ASN B 1 8 ? -11.281 49.781 26.266 1 44.81 8 ASN B O 1
ATOM 1501 N N . LYS B 1 9 ? -12.062 50.688 24.547 1 46.69 9 LYS B N 1
ATOM 1502 C CA . LYS B 1 9 ? -12.469 49.438 23.891 1 46.69 9 LYS B CA 1
ATOM 1503 C C . LYS B 1 9 ? -11.258 48.594 23.531 1 46.69 9 LYS B C 1
ATOM 1505 O O . LYS B 1 9 ? -10.391 49 22.766 1 46.69 9 LYS B O 1
ATOM 1510 N N . SER B 1 10 ? -10.75 47.844 24.453 1 47.97 10 SER B N 1
ATOM 1511 C CA . SER B 1 10 ? -9.766 46.844 24.109 1 47.97 10 SER B CA 1
ATOM 1512 C C . SER B 1 10 ? -10.078 46.219 22.75 1 47.97 10 SER B C 1
ATOM 1514 O O . SER B 1 10 ? -11.227 45.875 22.484 1 47.97 10 SER B O 1
ATOM 1516 N N . PRO B 1 11 ? -9.359 46.531 21.703 1 45.66 11 PRO B N 1
ATOM 1517 C CA . PRO B 1 11 ? -9.594 45.844 20.422 1 45.66 11 PRO B CA 1
ATOM 1518 C C . PRO B 1 11 ? -9.961 44.375 20.594 1 45.66 11 PRO B C 1
ATOM 1520 O O . PRO B 1 11 ? -9.312 43.656 21.344 1 45.66 11 PRO B O 1
ATOM 1523 N N . THR B 1 12 ? -11.25 44.031 20.672 1 44.44 12 THR B N 1
ATOM 1524 C CA . THR B 1 12 ? -11.664 42.625 20.594 1 44.44 12 THR B CA 1
ATOM 1525 C C . THR B 1 12 ? -10.758 41.875 19.641 1 44.44 12 THR B C 1
ATOM 1527 O O . THR B 1 12 ? -10.586 42.25 18.484 1 44.44 12 THR B O 1
ATOM 1530 N N . LEU B 1 13 ? -9.648 41.375 20.094 1 46.66 13 LEU B N 1
ATOM 1531 C CA . LEU B 1 13 ? -8.875 40.438 19.266 1 46.66 13 LEU B CA 1
ATOM 1532 C C . LEU B 1 13 ? -9.781 39.656 18.312 1 46.66 13 LEU B C 1
ATOM 1534 O O . LEU B 1 13 ? -10.891 39.281 18.672 1 46.66 13 LEU B O 1
ATOM 1538 N N . PRO B 1 14 ? -9.797 40.062 17.016 1 46.78 14 PRO B N 1
ATOM 1539 C CA . PRO B 1 14 ? -10.625 39.312 16.062 1 46.78 14 PRO B CA 1
ATOM 1540 C C . PRO B 1 14 ? -10.758 37.844 16.438 1 46.78 14 PRO B C 1
ATOM 1542 O O . PRO B 1 14 ? -9.844 37.281 17.047 1 46.78 14 PRO B O 1
ATOM 1545 N N . LEU B 1 15 ? -11.953 37.344 16.781 1 48.06 15 LEU B N 1
ATOM 1546 C CA . LEU B 1 15 ? -12.281 35.938 17.016 1 48.06 15 LEU B CA 1
ATOM 1547 C C . LEU B 1 15 ? -11.555 35.062 16.016 1 48.06 15 LEU B C 1
ATOM 1549 O O . LEU B 1 15 ? -11.352 35.438 14.867 1 48.06 15 LEU B O 1
ATOM 1553 N N . PRO B 1 16 ? -10.695 34.281 16.406 1 49.53 16 PRO B N 1
ATOM 1554 C CA . PRO B 1 16 ? -10.055 33.375 15.469 1 49.53 16 PRO B CA 1
ATOM 1555 C C . PRO B 1 16 ? -11.016 32.875 14.391 1 49.53 16 PRO B C 1
ATOM 1557 O O . PRO B 1 16 ? -12.227 32.812 14.602 1 49.53 16 PRO B O 1
ATOM 1560 N N . PRO B 1 17 ? -10.82 33.219 13.094 1 49.34 17 PRO B N 1
ATOM 1561 C CA . PRO B 1 17 ? -11.703 32.812 11.992 1 49.34 17 PRO B CA 1
ATOM 1562 C C . PRO B 1 17 ? -12.492 31.531 12.305 1 49.34 17 PRO B C 1
ATOM 1564 O O . PRO B 1 17 ? -12.039 30.703 13.086 1 49.34 17 PRO B O 1
ATOM 1567 N N . ALA B 1 18 ? -13.828 31.516 12.172 1 49.5 18 ALA B N 1
ATOM 1568 C CA . ALA B 1 18 ? -14.805 30.438 12.305 1 49.5 18 ALA B CA 1
ATOM 1569 C C . ALA B 1 18 ? -14.227 29.109 11.82 1 49.5 18 ALA B C 1
ATOM 1571 O O . ALA B 1 18 ? -13.758 29 10.688 1 49.5 18 ALA B O 1
ATOM 1572 N N . GLU B 1 19 ? -13.469 28.297 12.492 1 56.72 19 GLU B N 1
ATOM 1573 C CA . GLU B 1 19 ? -12.805 27 12.312 1 56.72 19 GLU B CA 1
ATOM 1574 C C . GLU B 1 19 ? -13.742 26 11.664 1 56.72 19 GLU B C 1
ATOM 1576 O O . GLU B 1 19 ? -14.852 25.766 12.148 1 56.72 19 GLU B O 1
ATOM 1581 N N . VAL B 1 20 ? -13.898 25.969 10.297 1 60 20 VAL B N 1
ATOM 1582 C CA . VAL B 1 20 ? -14.734 24.938 9.703 1 60 20 VAL B CA 1
ATOM 1583 C C . VAL B 1 20 ? -14.453 23.594 10.367 1 60 20 VAL B C 1
ATOM 1585 O O . VAL B 1 20 ? -13.297 23.172 10.461 1 60 20 VAL B O 1
ATOM 1588 N N . ASP B 1 21 ? -15.414 23.156 11.18 1 72.06 21 ASP B N 1
ATOM 1589 C CA . ASP B 1 21 ? -15.312 21.922 11.953 1 72.06 21 ASP B CA 1
ATOM 1590 C C . ASP B 1 21 ? -15.523 20.703 11.055 1 72.06 21 ASP B C 1
ATOM 1592 O O . ASP B 1 21 ? -16.641 20.438 10.609 1 72.06 21 ASP B O 1
ATOM 1596 N N . TYR B 1 22 ? -14.5 20.156 10.516 1 84.12 22 TYR B N 1
ATOM 1597 C CA . TYR B 1 22 ? -14.547 18.969 9.664 1 84.12 22 TYR B CA 1
ATOM 1598 C C . TYR B 1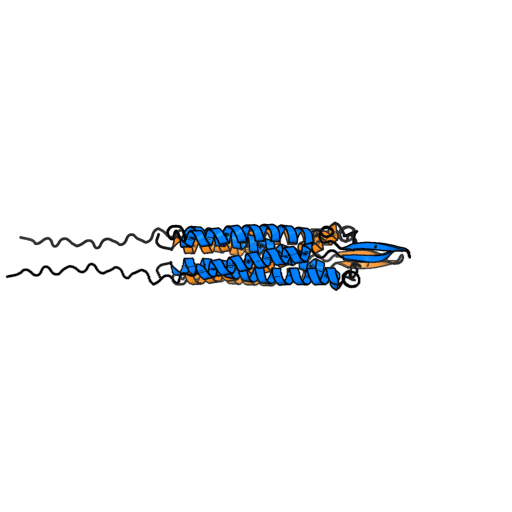 22 ? -14.625 17.703 10.5 1 84.12 22 TYR B C 1
ATOM 1600 O O . TYR B 1 22 ? -14.336 16.609 10.008 1 84.12 22 TYR B O 1
ATOM 1608 N N . SER B 1 23 ? -15.078 17.875 11.711 1 84.25 23 SER B N 1
ATOM 1609 C CA . SER B 1 23 ? -15.109 16.719 12.617 1 84.25 23 SER B CA 1
ATOM 1610 C C . SER B 1 23 ? -16.188 15.727 12.203 1 84.25 23 SER B C 1
ATOM 1612 O O . SER B 1 23 ? -15.984 14.516 12.297 1 84.25 23 SER B O 1
ATOM 1614 N N . LYS B 1 24 ? -17.297 16.25 11.75 1 87.12 24 LYS B N 1
ATOM 1615 C CA . LYS B 1 24 ? -18.375 15.359 11.32 1 87.12 24 LYS B CA 1
ATOM 1616 C C . LYS B 1 24 ? -17.969 14.547 10.094 1 87.12 24 LYS B C 1
ATOM 1618 O O . LYS B 1 24 ? -18.266 13.352 10.008 1 87.12 24 LYS B O 1
ATOM 1623 N N . VAL B 1 25 ? -17.312 15.188 9.172 1 92.25 25 VAL B N 1
ATOM 1624 C CA . VAL B 1 25 ? -16.859 14.516 7.961 1 92.25 25 VAL B CA 1
ATOM 1625 C C . VAL B 1 25 ? -15.82 13.453 8.312 1 92.25 25 VAL B C 1
ATOM 1627 O O . VAL B 1 25 ? -15.82 12.359 7.746 1 92.25 25 VAL B O 1
ATOM 1630 N N . ASP B 1 26 ? -15.016 13.781 9.227 1 93.25 26 ASP B N 1
ATOM 1631 C CA . ASP B 1 26 ? -14.008 12.836 9.688 1 93.25 26 ASP B CA 1
ATOM 1632 C C . ASP B 1 26 ? -14.648 11.57 10.258 1 93.25 26 ASP B C 1
ATOM 1634 O O . ASP B 1 26 ? -14.25 10.453 9.914 1 93.25 26 ASP B O 1
ATOM 1638 N N . VAL B 1 27 ? -15.648 11.742 11.062 1 92.56 27 VAL B N 1
ATOM 1639 C CA . VAL B 1 27 ? -16.328 10.617 11.695 1 92.56 27 VAL B CA 1
ATOM 1640 C C . VAL B 1 27 ? -17.016 9.758 10.625 1 92.56 27 VAL B C 1
ATOM 1642 O O . VAL B 1 27 ? -16.922 8.531 10.664 1 92.56 27 VAL B O 1
ATOM 1645 N N . ILE B 1 28 ? -17.594 10.359 9.664 1 94.81 28 ILE B N 1
ATOM 1646 C CA . ILE B 1 28 ? -18.266 9.648 8.586 1 94.81 28 ILE B CA 1
ATOM 1647 C C . ILE B 1 28 ? -17.25 8.836 7.785 1 94.81 28 ILE B C 1
ATOM 1649 O O . ILE B 1 28 ? -17.5 7.668 7.469 1 94.81 28 ILE B O 1
ATOM 1653 N N . LEU B 1 29 ? -16.141 9.438 7.488 1 96.31 29 LEU B N 1
ATOM 1654 C CA . LEU B 1 29 ? -15.117 8.742 6.715 1 96.31 29 LEU B CA 1
ATOM 1655 C C . LEU B 1 29 ? -14.539 7.57 7.504 1 96.31 29 LEU B C 1
ATOM 1657 O O . LEU B 1 29 ? -14.227 6.527 6.93 1 96.31 29 LEU B O 1
ATOM 1661 N N . ARG B 1 30 ? -14.484 7.73 8.758 1 96.5 30 ARG B N 1
ATOM 1662 C CA . ARG B 1 30 ? -13.953 6.645 9.578 1 96.5 30 ARG B CA 1
ATOM 1663 C C . ARG B 1 30 ? -14.938 5.48 9.648 1 96.5 30 ARG B C 1
ATOM 1665 O O . ARG B 1 30 ? -14.523 4.316 9.648 1 96.5 30 ARG B O 1
ATOM 1672 N N . PHE B 1 31 ? -16.156 5.754 9.633 1 96.06 31 PHE B N 1
ATOM 1673 C CA . PHE B 1 31 ? -17.156 4.691 9.594 1 96.06 31 PHE B CA 1
ATOM 1674 C C . PHE B 1 31 ? -17.172 4.016 8.234 1 96.06 31 PHE B C 1
ATOM 1676 O O . PHE B 1 31 ? -17.391 2.805 8.141 1 96.06 31 PHE B O 1
ATOM 1683 N N . LEU B 1 32 ? -16.938 4.816 7.246 1 97 32 LEU B N 1
ATOM 1684 C CA . LEU B 1 32 ? -16.844 4.238 5.91 1 97 32 LEU B CA 1
ATOM 1685 C C . LEU B 1 32 ? -15.648 3.297 5.812 1 97 32 LEU B C 1
ATOM 1687 O O . LEU B 1 32 ? -15.742 2.236 5.191 1 97 32 LEU B O 1
ATOM 1691 N N . LEU B 1 33 ? -14.57 3.744 6.414 1 97.56 33 LEU B N 1
ATOM 1692 C CA . LEU B 1 33 ? -13.391 2.885 6.43 1 97.56 33 LEU B CA 1
ATOM 1693 C C . LEU B 1 33 ? -13.664 1.596 7.195 1 97.56 33 LEU B C 1
ATOM 1695 O O . LEU B 1 33 ? -13.25 0.515 6.773 1 97.56 33 LEU B O 1
ATOM 1699 N N . LEU B 1 34 ? -14.391 1.684 8.266 1 97.88 34 LEU B N 1
ATOM 1700 C CA . LEU B 1 34 ? -14.773 0.512 9.039 1 97.88 34 LEU B CA 1
ATOM 1701 C C . LEU B 1 34 ? -15.648 -0.424 8.219 1 97.88 34 LEU B C 1
ATOM 1703 O O . LEU B 1 34 ? -15.398 -1.63 8.164 1 97.88 34 LEU B O 1
ATOM 1707 N N . ALA B 1 35 ? -16.594 0.15 7.574 1 97.94 35 ALA B N 1
ATOM 1708 C CA . ALA B 1 35 ? -17.484 -0.64 6.734 1 97.94 35 ALA B CA 1
ATOM 1709 C C . ALA B 1 35 ? -16.719 -1.328 5.609 1 97.94 35 ALA B C 1
ATOM 1711 O O . ALA B 1 35 ? -16.922 -2.518 5.352 1 97.94 35 ALA B O 1
ATOM 1712 N N . ALA B 1 36 ? -15.836 -0.591 4.957 1 97.88 36 ALA B N 1
ATOM 1713 C CA . ALA B 1 36 ? -15.039 -1.16 3.875 1 97.88 36 ALA B CA 1
ATOM 1714 C C . ALA B 1 36 ? -14.18 -2.318 4.375 1 97.88 36 ALA B C 1
ATOM 1716 O O . ALA B 1 36 ? -14.062 -3.35 3.709 1 97.88 36 ALA B O 1
ATOM 1717 N N . SER B 1 37 ? -13.602 -2.158 5.547 1 98.19 37 SER B N 1
ATOM 1718 C CA . SER B 1 37 ? -12.75 -3.201 6.105 1 98.19 37 SER B CA 1
ATOM 1719 C C . SER B 1 37 ? -13.555 -4.449 6.453 1 98.19 37 SER B C 1
ATOM 1721 O O . SER B 1 37 ? -13.164 -5.562 6.105 1 98.19 37 SER B O 1
ATOM 1723 N N . VAL B 1 38 ? -14.711 -4.277 7.004 1 97.38 38 VAL B N 1
ATOM 1724 C CA . VAL B 1 38 ? -15.539 -5.395 7.434 1 97.38 38 VAL B CA 1
ATOM 1725 C C . VAL B 1 38 ? -16.125 -6.105 6.215 1 97.38 38 VAL B C 1
ATOM 1727 O O . VAL B 1 38 ? -16.141 -7.34 6.156 1 97.38 38 VAL B O 1
ATOM 1730 N N . VAL B 1 39 ? -16.547 -5.355 5.25 1 97.88 39 VAL B N 1
ATOM 1731 C CA . VAL B 1 39 ? -17.125 -5.941 4.047 1 97.88 39 VAL B CA 1
ATOM 1732 C C . VAL B 1 39 ? -16.047 -6.715 3.281 1 97.88 39 VAL B C 1
ATOM 1734 O O . VAL B 1 39 ? -16.281 -7.848 2.85 1 97.88 39 VAL B O 1
ATOM 1737 N N . ALA B 1 40 ? -14.852 -6.105 3.107 1 98.12 40 ALA B N 1
ATOM 1738 C CA . ALA B 1 40 ? -13.758 -6.797 2.428 1 98.12 40 ALA B CA 1
ATOM 1739 C C . ALA B 1 40 ? -13.406 -8.102 3.135 1 98.12 40 ALA B C 1
ATOM 1741 O O . ALA B 1 40 ? -13.172 -9.125 2.486 1 98.12 40 ALA B O 1
ATOM 1742 N N . LEU B 1 41 ? -13.445 -8.078 4.438 1 96.81 41 LEU B N 1
ATOM 1743 C CA . LEU B 1 41 ? -13.148 -9.25 5.246 1 96.81 41 LEU B CA 1
ATOM 1744 C C . LEU B 1 41 ? -14.242 -10.305 5.098 1 96.81 41 LEU B C 1
ATOM 1746 O O . LEU B 1 41 ? -13.953 -11.477 4.871 1 96.81 41 LEU B O 1
ATOM 1750 N N . ALA B 1 42 ? -15.43 -9.906 5.195 1 96.19 42 ALA B N 1
ATOM 1751 C CA . ALA B 1 42 ? -16.562 -10.828 5.152 1 96.19 42 ALA B CA 1
ATOM 1752 C C . ALA B 1 42 ? -16.641 -11.523 3.795 1 96.19 42 ALA B C 1
ATOM 1754 O O . ALA B 1 42 ? -16.891 -12.734 3.723 1 96.19 42 ALA B O 1
ATOM 1755 N N . VAL B 1 43 ? -16.375 -10.828 2.756 1 96.19 43 VAL B N 1
ATOM 1756 C CA . VAL B 1 43 ? -16.516 -11.367 1.405 1 96.19 43 VAL B CA 1
ATOM 1757 C C . VAL B 1 43 ? -15.43 -12.406 1.147 1 96.19 43 VAL B C 1
ATOM 1759 O O . VAL B 1 43 ? -15.703 -13.477 0.604 1 96.19 43 VAL B O 1
ATOM 1762 N N . ILE B 1 44 ? -14.211 -12.141 1.593 1 95.69 44 ILE B N 1
ATOM 1763 C CA . ILE B 1 44 ? -13.125 -13.07 1.292 1 95.69 44 ILE B CA 1
ATOM 1764 C C . ILE B 1 44 ? -13.25 -14.305 2.182 1 95.69 44 ILE B C 1
ATOM 1766 O O . ILE B 1 44 ? -12.969 -15.422 1.743 1 95.69 44 ILE B O 1
ATOM 1770 N N . VAL B 1 45 ? -13.734 -14.125 3.416 1 93.94 45 VAL B N 1
ATOM 1771 C CA . VAL B 1 45 ? -13.828 -15.242 4.355 1 93.94 45 VAL B CA 1
ATOM 1772 C C . VAL B 1 45 ? -14.977 -16.156 3.949 1 93.94 45 VAL B C 1
ATOM 1774 O O . VAL B 1 45 ? -14.938 -17.359 4.223 1 93.94 45 VAL B O 1
ATOM 1777 N N . SER B 1 46 ? -15.922 -15.648 3.223 1 94.06 46 SER B N 1
ATOM 1778 C CA . SER B 1 46 ? -17.062 -16.453 2.773 1 94.06 46 SER B CA 1
ATOM 1779 C C . SER B 1 46 ? -16.859 -16.938 1.346 1 94.06 46 SER B C 1
ATOM 1781 O O . SER B 1 46 ? -17.812 -17.375 0.69 1 94.06 46 SER B O 1
ATOM 1783 N N . SER B 1 47 ? -15.625 -17.062 0.867 1 93.06 47 SER B N 1
ATOM 1784 C CA . SER B 1 47 ? -15.359 -17.344 -0.54 1 93.06 47 SER B CA 1
ATOM 1785 C C . SER B 1 47 ? -15.086 -18.828 -0.757 1 93.06 47 SER B C 1
ATOM 1787 O O . SER B 1 47 ? -14.797 -19.25 -1.877 1 93.06 47 SER B O 1
ATOM 1789 N N . ASP B 1 48 ? -15.281 -19.625 0.169 1 93.44 48 ASP B N 1
ATOM 1790 C CA . ASP B 1 48 ? -14.953 -21.047 0.038 1 93.44 48 ASP B CA 1
ATOM 1791 C C . ASP B 1 48 ? -15.742 -21.688 -1.106 1 93.44 48 ASP B C 1
ATOM 1793 O O . ASP B 1 48 ? -16.922 -21.391 -1.296 1 93.44 48 ASP B O 1
ATOM 1797 N N . GLN B 1 49 ? -14.977 -22.5 -1.923 1 93.75 49 GLN B N 1
ATOM 1798 C CA . GLN B 1 49 ? -15.586 -23.219 -3.037 1 93.75 49 GLN B CA 1
ATOM 1799 C C . GLN B 1 49 ? -14.922 -24.578 -3.244 1 93.75 49 GLN B C 1
ATOM 1801 O O . GLN B 1 49 ? -13.695 -24.672 -3.301 1 93.75 49 GLN B O 1
ATOM 1806 N N . THR B 1 50 ? -15.766 -25.609 -3.309 1 93.56 50 THR B N 1
ATOM 1807 C CA . THR B 1 50 ? -15.258 -26.953 -3.574 1 93.56 50 THR B CA 1
ATOM 1808 C C . THR B 1 50 ? -15.68 -27.422 -4.961 1 93.56 50 THR B C 1
ATOM 1810 O O . THR B 1 50 ? -16.844 -27.328 -5.328 1 93.56 50 THR B O 1
ATOM 1813 N N . GLU B 1 51 ? -14.664 -27.797 -5.789 1 91.69 51 GLU B N 1
ATOM 1814 C CA . GLU B 1 51 ? -14.938 -28.297 -7.129 1 91.69 51 GLU B CA 1
ATOM 1815 C C . GLU B 1 51 ? -14.305 -29.672 -7.34 1 91.69 51 GLU B C 1
ATOM 1817 O O . GLU B 1 51 ? -13.375 -30.047 -6.625 1 91.69 51 GLU B O 1
ATOM 1822 N N . GLN B 1 52 ? -14.898 -30.375 -8.336 1 89.81 52 GLN B N 1
ATOM 1823 C CA . GLN B 1 52 ? -14.336 -31.672 -8.719 1 89.81 52 GLN B CA 1
ATOM 1824 C C . GLN B 1 52 ? -13.289 -31.516 -9.812 1 89.81 52 GLN B C 1
ATOM 1826 O O . GLN B 1 52 ? -13.586 -31.031 -10.906 1 89.81 52 GLN B O 1
ATOM 1831 N N . VAL B 1 53 ? -12.102 -31.859 -9.398 1 83.88 53 VAL B N 1
ATOM 1832 C CA . VAL B 1 53 ? -11.008 -31.734 -10.352 1 83.88 53 VAL B CA 1
ATOM 1833 C C . VAL B 1 53 ? -10.5 -33.125 -10.75 1 83.88 53 VAL B C 1
ATOM 1835 O O . VAL B 1 53 ? -10.453 -34.031 -9.914 1 83.88 53 VAL B O 1
ATOM 1838 N N . LEU B 1 54 ? -10.234 -33.156 -12.055 1 80.69 54 LEU B N 1
ATOM 1839 C CA . LEU B 1 54 ? -9.773 -34.438 -12.594 1 80.69 54 LEU B CA 1
ATOM 1840 C C . LEU B 1 54 ? -8.289 -34.625 -12.312 1 80.69 54 LEU B C 1
ATOM 1842 O O . LEU B 1 54 ? -7.457 -33.812 -12.711 1 80.69 54 LEU B O 1
ATOM 1846 N N . PHE B 1 55 ? -7.973 -35.531 -11.43 1 74.75 55 PHE B N 1
ATOM 1847 C CA . PHE B 1 55 ? -6.602 -35.969 -11.18 1 74.75 55 PHE B CA 1
ATOM 1848 C C . PHE B 1 55 ? -6.41 -37.438 -11.523 1 74.75 55 PHE B C 1
ATOM 1850 O O . PHE B 1 55 ? -7.02 -38.312 -10.898 1 74.75 55 PHE B O 1
ATOM 1857 N N . GLN B 1 56 ? -5.578 -37.688 -12.461 1 73.62 56 GLN B N 1
ATOM 1858 C CA . GLN B 1 56 ? -5.305 -39.031 -12.891 1 73.62 56 GLN B CA 1
ATOM 1859 C C . GLN B 1 56 ? -6.602 -39.812 -13.148 1 73.62 56 GLN B C 1
ATOM 1861 O O . GLN B 1 56 ? -6.781 -40.938 -12.648 1 73.62 56 GLN B O 1
ATOM 1866 N N . ASP B 1 57 ? -7.578 -39.094 -13.734 1 77.56 57 ASP B N 1
ATOM 1867 C CA . ASP B 1 57 ? -8.828 -39.688 -14.195 1 77.56 57 ASP B CA 1
ATOM 1868 C C . ASP B 1 57 ? -9.773 -39.938 -13.023 1 77.56 57 ASP B C 1
ATOM 1870 O O . ASP B 1 57 ? -10.664 -40.781 -13.109 1 77.56 57 ASP B O 1
ATOM 1874 N N . VAL B 1 58 ? -9.445 -39.469 -11.898 1 81.94 58 VAL B N 1
ATOM 1875 C CA . VAL B 1 58 ? -10.344 -39.531 -10.75 1 81.94 58 VAL B CA 1
ATOM 1876 C C . VAL B 1 58 ? -10.758 -38.125 -10.328 1 81.94 58 VAL B C 1
ATOM 1878 O O . VAL B 1 58 ? -9.93 -37.219 -10.258 1 81.94 58 VAL B O 1
ATOM 1881 N N . LEU B 1 59 ? -12.039 -38.031 -10.242 1 85.81 59 LEU B N 1
ATOM 1882 C CA . LEU B 1 59 ? -12.547 -36.75 -9.766 1 85.81 59 LEU B CA 1
ATOM 1883 C C . LEU B 1 59 ? -12.398 -36.656 -8.258 1 85.81 59 LEU B C 1
ATOM 1885 O O . LEU B 1 59 ? -12.961 -37.438 -7.508 1 85.81 59 LEU B O 1
ATOM 1889 N N . LEU B 1 60 ? -11.555 -35.719 -7.777 1 85.94 60 LEU B N 1
ATOM 1890 C CA . LEU B 1 60 ? -11.344 -35.469 -6.355 1 85.94 60 LEU B CA 1
ATOM 1891 C C . LEU B 1 60 ? -11.82 -34.062 -5.977 1 85.94 60 LEU B C 1
ATOM 1893 O O . LEU B 1 60 ? -11.617 -33.125 -6.734 1 85.94 60 LEU B O 1
ATOM 1897 N N . PRO B 1 61 ? -12.578 -34.156 -4.902 1 88.12 61 PRO B N 1
ATOM 1898 C CA . PRO B 1 61 ? -12.977 -32.812 -4.43 1 88.12 61 PRO B CA 1
ATOM 1899 C C . PRO B 1 61 ? -11.797 -31.984 -3.941 1 88.12 61 PRO B C 1
ATOM 1901 O O . PRO B 1 61 ? -11.047 -32.406 -3.068 1 88.12 61 PRO B O 1
ATOM 1904 N N . GLN B 1 62 ? -11.641 -30.891 -4.578 1 90 62 GLN B N 1
ATOM 1905 C CA . GLN B 1 62 ? -10.57 -29.969 -4.184 1 90 62 GLN B CA 1
ATOM 1906 C C . GLN B 1 62 ? -11.125 -28.625 -3.756 1 90 62 GLN B C 1
ATOM 1908 O O . GLN B 1 62 ? -11.75 -27.922 -4.555 1 90 62 GLN B O 1
ATOM 1913 N N . PRO B 1 63 ? -10.93 -28.234 -2.541 1 91.94 63 PRO B N 1
ATOM 1914 C CA . PRO B 1 63 ? -11.445 -26.953 -2.061 1 91.94 63 PRO B CA 1
ATOM 1915 C C . PRO B 1 63 ? -10.5 -25.781 -2.371 1 91.94 63 PRO B C 1
ATOM 1917 O O . PRO B 1 63 ? -9.281 -25.969 -2.436 1 91.94 63 PRO B O 1
ATOM 1920 N N . ALA B 1 64 ? -11.172 -24.703 -2.646 1 93 64 ALA B N 1
ATOM 1921 C CA . ALA B 1 64 ? -10.469 -23.422 -2.711 1 93 64 ALA B CA 1
ATOM 1922 C C . ALA B 1 64 ? -10.82 -22.531 -1.514 1 93 64 ALA B C 1
ATOM 1924 O O . ALA B 1 64 ? -11.992 -22.203 -1.307 1 93 64 ALA B O 1
ATOM 1925 N N . LYS B 1 65 ? -9.805 -22.25 -0.758 1 94.38 65 LYS B N 1
ATOM 1926 C CA . LYS B 1 65 ? -9.961 -21.438 0.442 1 94.38 65 LYS B CA 1
ATOM 1927 C C . LYS B 1 65 ? -8.922 -20.328 0.487 1 94.38 65 LYS B C 1
ATOM 1929 O O . LYS B 1 65 ? -7.805 -20.484 -0.01 1 94.38 65 LYS B O 1
ATOM 1934 N N . PHE B 1 66 ? -9.328 -19.281 1.195 1 94.31 66 PHE B N 1
ATOM 1935 C CA . PHE B 1 66 ? -8.375 -18.172 1.304 1 94.31 66 PHE B CA 1
ATOM 1936 C C . PHE B 1 66 ? -7.156 -18.594 2.117 1 94.31 66 PHE B C 1
ATOM 1938 O O . PHE B 1 66 ? -6.055 -18.078 1.903 1 94.31 66 PHE B O 1
ATOM 1945 N N . LYS B 1 67 ? -7.297 -19.547 2.98 1 94.75 67 LYS B N 1
ATOM 1946 C CA . LYS B 1 67 ? -6.23 -19.984 3.877 1 94.75 67 LYS B CA 1
ATOM 1947 C C . LYS B 1 67 ? -5.113 -20.672 3.102 1 94.75 67 LYS B C 1
ATOM 1949 O O . LYS B 1 67 ? -4.012 -20.859 3.619 1 94.75 67 LYS B O 1
ATOM 1954 N N . TYR B 1 68 ? -5.355 -21.062 1.882 1 94.44 68 TYR B N 1
ATOM 1955 C CA . TYR B 1 68 ? -4.387 -21.812 1.09 1 94.44 68 TYR B CA 1
ATOM 1956 C C . TYR B 1 68 ? -3.438 -20.875 0.358 1 94.44 68 TYR B C 1
ATOM 1958 O O . TYR B 1 68 ? -2.52 -21.312 -0.334 1 94.44 68 TYR B O 1
ATOM 1966 N N . SER B 1 69 ? -3.668 -19.641 0.49 1 95.44 69 SER B N 1
ATOM 1967 C CA . SER B 1 69 ? -2.789 -18.641 -0.106 1 95.44 69 SER B CA 1
ATOM 1968 C C . SER B 1 69 ? -2.318 -17.625 0.934 1 95.44 69 SER B C 1
ATOM 1970 O O . SER B 1 69 ? -3.127 -16.891 1.5 1 95.44 69 SER B O 1
ATOM 1972 N N . PRO B 1 70 ? -1.045 -17.562 1.169 1 96.56 70 PRO B N 1
ATOM 1973 C CA . PRO B 1 70 ? -0.52 -16.594 2.127 1 96.56 70 PRO B CA 1
ATOM 1974 C C . PRO B 1 70 ? -0.917 -15.156 1.787 1 96.56 70 PRO B C 1
ATOM 1976 O O . PRO B 1 70 ? -1.089 -14.336 2.686 1 96.56 70 PRO B O 1
ATOM 1979 N N . ALA B 1 71 ? -1.023 -14.828 0.511 1 97.5 71 ALA B N 1
ATOM 1980 C CA . ALA B 1 71 ? -1.435 -13.492 0.106 1 97.5 71 ALA B CA 1
ATOM 1981 C C . ALA B 1 71 ? -2.822 -13.156 0.643 1 97.5 71 ALA B C 1
ATOM 1983 O O . ALA B 1 71 ? -3.061 -12.039 1.116 1 97.5 71 ALA B O 1
ATOM 1984 N N . PHE B 1 72 ? -3.703 -14.117 0.639 1 98.06 72 PHE B N 1
ATOM 1985 C CA . PHE B 1 72 ? -5.07 -13.898 1.097 1 98.06 72 PHE B CA 1
ATOM 1986 C C . PHE B 1 72 ? -5.137 -13.898 2.619 1 98.06 72 PHE B C 1
ATOM 1988 O O . PHE B 1 72 ? -5.926 -13.164 3.213 1 98.06 72 PHE B O 1
ATOM 1995 N N . VAL B 1 73 ? -4.316 -14.695 3.205 1 97.69 73 VAL B N 1
ATOM 1996 C CA . VAL B 1 73 ? -4.223 -14.672 4.66 1 97.69 73 VAL B CA 1
ATOM 1997 C C . VAL B 1 73 ? -3.713 -13.312 5.129 1 97.69 73 VAL B C 1
ATOM 1999 O O . VAL B 1 73 ? -4.23 -12.742 6.094 1 97.69 73 VAL B O 1
ATOM 2002 N N . TYR B 1 74 ? -2.729 -12.859 4.434 1 98.25 74 TYR B N 1
ATOM 2003 C CA . TYR B 1 74 ? -2.211 -11.531 4.719 1 98.25 74 TYR B CA 1
ATOM 2004 C C . TYR B 1 74 ? -3.297 -10.477 4.539 1 98.25 74 TYR B C 1
ATOM 2006 O O . TYR B 1 74 ? -3.422 -9.562 5.359 1 98.25 74 TYR B O 1
ATOM 2014 N N . PHE B 1 75 ? -4.043 -10.602 3.557 1 98.5 75 PHE B N 1
ATOM 2015 C CA . PHE B 1 75 ? -5.152 -9.695 3.295 1 98.5 75 PHE B CA 1
ATOM 2016 C C . PHE B 1 75 ? -6.137 -9.695 4.457 1 98.5 75 PHE B C 1
ATOM 2018 O O . PHE B 1 75 ? -6.512 -8.633 4.961 1 98.5 75 PHE B O 1
ATOM 2025 N N . VAL B 1 76 ? -6.484 -10.852 4.934 1 98.06 76 VAL B N 1
ATOM 2026 C CA . VAL B 1 76 ? -7.434 -10.992 6.031 1 98.06 76 VAL B CA 1
ATOM 2027 C C . VAL B 1 76 ? -6.844 -10.391 7.305 1 98.06 76 VAL B C 1
ATOM 2029 O O . VAL B 1 76 ? -7.52 -9.648 8.016 1 98.06 76 VAL B O 1
ATOM 2032 N N . ALA B 1 77 ? -5.648 -10.656 7.539 1 98.12 77 ALA B N 1
ATOM 2033 C CA . ALA B 1 77 ? -4.992 -10.109 8.719 1 98.12 77 ALA B CA 1
ATOM 2034 C C . ALA B 1 77 ? -4.926 -8.586 8.656 1 98.12 77 ALA B C 1
ATOM 2036 O O . ALA B 1 77 ? -5.254 -7.906 9.633 1 98.12 77 ALA B O 1
ATOM 2037 N N . ALA B 1 78 ? -4.508 -8.102 7.504 1 98.12 78 ALA B N 1
ATOM 2038 C CA . ALA B 1 78 ? -4.352 -6.66 7.328 1 98.12 78 ALA B CA 1
ATOM 2039 C C . ALA B 1 78 ? -5.688 -5.938 7.512 1 98.12 78 ALA B C 1
ATOM 2041 O O . ALA B 1 78 ? -5.758 -4.91 8.188 1 98.12 78 ALA B O 1
ATOM 2042 N N . PHE B 1 79 ? -6.738 -6.477 6.996 1 98.19 79 PHE B N 1
ATOM 2043 C CA . PHE B 1 79 ? -8.023 -5.789 7.051 1 98.19 79 PHE B CA 1
ATOM 2044 C C . PHE B 1 79 ? -8.703 -6.027 8.391 1 98.19 79 PHE B C 1
ATOM 2046 O O . PHE B 1 79 ? -9.578 -5.254 8.797 1 98.19 79 PHE B O 1
ATOM 2053 N N . SER B 1 80 ? -8.297 -7.113 9.094 1 98.31 80 SER B N 1
ATOM 2054 C CA . SER B 1 80 ? -8.734 -7.242 10.477 1 98.31 80 SER B CA 1
ATOM 2055 C C . SER B 1 80 ? -8.148 -6.133 11.344 1 98.31 80 SER B C 1
ATOM 2057 O O . SER B 1 80 ? -8.875 -5.492 12.109 1 98.31 80 SER B O 1
ATOM 2059 N N . VAL B 1 81 ? -6.898 -5.852 11.148 1 97.5 81 VAL B N 1
ATOM 2060 C CA . VAL B 1 81 ? -6.223 -4.785 11.883 1 97.5 81 VAL B CA 1
ATOM 2061 C C . VAL B 1 81 ? -6.812 -3.434 11.492 1 97.5 81 VAL B C 1
ATOM 2063 O O . VAL B 1 81 ? -7.07 -2.588 12.352 1 97.5 81 VAL B O 1
ATOM 2066 N N . SER B 1 82 ? -7.008 -3.256 10.219 1 97.56 82 SER B N 1
ATOM 2067 C CA . SER B 1 82 ? -7.586 -2.012 9.727 1 97.56 82 SER B CA 1
ATOM 2068 C C . SER B 1 82 ? -8.977 -1.779 10.312 1 97.56 82 SER B C 1
ATOM 2070 O O . SER B 1 82 ? -9.312 -0.658 10.695 1 97.56 82 SER B O 1
ATOM 2072 N N . GLY B 1 83 ? -9.766 -2.834 10.344 1 97.44 83 GLY B N 1
ATOM 2073 C CA . GLY B 1 83 ? -11.094 -2.715 10.922 1 97.44 83 GLY B CA 1
ATOM 2074 C C . GLY B 1 83 ? -11.07 -2.334 12.391 1 97.44 83 GLY B C 1
ATOM 2075 O O . GLY B 1 83 ? -11.82 -1.454 12.82 1 97.44 83 GLY B O 1
ATOM 2076 N N . LEU B 1 84 ? -10.242 -2.953 13.109 1 97.44 84 LEU B N 1
ATOM 2077 C CA . LEU B 1 84 ? -10.102 -2.625 14.523 1 97.44 84 LEU B CA 1
ATOM 2078 C C . LEU B 1 84 ? -9.641 -1.186 14.711 1 97.44 84 LEU B C 1
ATOM 2080 O O . LEU B 1 84 ? -10.18 -0.451 15.539 1 97.44 84 LEU B O 1
ATOM 2084 N N . TYR B 1 85 ? -8.703 -0.804 13.953 1 97.56 85 TYR B N 1
ATOM 2085 C CA . TYR B 1 85 ? -8.203 0.567 14.008 1 97.56 85 TYR B CA 1
ATOM 2086 C C . TYR B 1 85 ? -9.312 1.561 13.672 1 97.56 85 TYR B C 1
ATOM 2088 O O . TYR B 1 85 ? -9.461 2.584 14.344 1 97.56 85 TYR B O 1
ATOM 2096 N N . ALA B 1 86 ? -9.992 1.224 12.625 1 96.94 86 ALA B N 1
ATOM 2097 C CA . ALA B 1 86 ? -11.07 2.119 12.203 1 96.94 86 ALA B CA 1
ATOM 2098 C C . ALA B 1 86 ? -12.125 2.268 13.297 1 96.94 86 ALA B C 1
ATOM 2100 O O . ALA B 1 86 ? -12.648 3.361 13.516 1 96.94 86 ALA B O 1
ATOM 2101 N N . LEU B 1 87 ? -12.414 1.206 13.961 1 96.56 87 LEU B N 1
ATOM 2102 C CA . LEU B 1 87 ? -13.383 1.247 15.055 1 96.56 87 LEU B CA 1
ATOM 2103 C C . LEU B 1 87 ? -12.875 2.133 16.188 1 96.56 87 LEU B C 1
ATOM 2105 O O . LEU B 1 87 ? -13.586 3.035 16.641 1 96.56 87 LEU B O 1
ATOM 2109 N N . VAL B 1 88 ? -11.688 1.946 16.578 1 95.81 88 VAL B N 1
ATOM 2110 C CA . VAL B 1 88 ? -11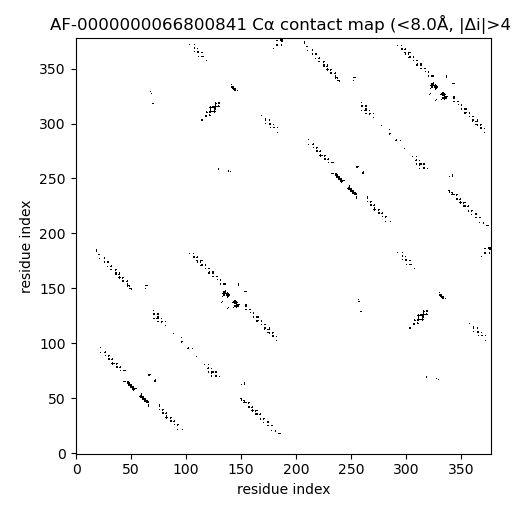.102 2.693 17.688 1 95.81 88 VAL B CA 1
ATOM 2111 C C . VAL B 1 88 ? -10.961 4.164 17.297 1 95.81 88 VAL B C 1
ATOM 2113 O O . VAL B 1 88 ? -11.266 5.055 18.094 1 95.81 88 VAL B O 1
ATOM 2116 N N . SER B 1 89 ? -10.508 4.41 16.109 1 94.94 89 SER B N 1
ATOM 2117 C CA . SER B 1 89 ? -10.297 5.789 15.688 1 94.94 89 SER B CA 1
ATOM 2118 C C . SER B 1 89 ? -11.625 6.523 15.531 1 94.94 89 SER B C 1
ATOM 2120 O O . SER B 1 89 ? -11.703 7.73 15.773 1 94.94 89 SER B O 1
ATOM 2122 N N . ALA B 1 90 ? -12.656 5.828 15.102 1 93.69 90 ALA B N 1
ATOM 2123 C CA . ALA B 1 90 ? -13.977 6.449 15.008 1 93.69 90 ALA B CA 1
ATOM 2124 C C . ALA B 1 90 ? -14.477 6.875 16.391 1 93.69 90 ALA B C 1
ATOM 2126 O O . ALA B 1 90 ? -14.992 7.98 16.547 1 93.69 90 ALA B O 1
ATOM 2127 N N . LEU B 1 91 ? -14.328 6.047 17.359 1 92.25 91 LEU B N 1
ATOM 2128 C CA . LEU B 1 91 ? -14.742 6.375 18.719 1 92.25 91 LEU B CA 1
ATOM 2129 C C . LEU B 1 91 ? -13.922 7.535 19.266 1 92.25 91 LEU B C 1
ATOM 2131 O O . LEU B 1 91 ? -14.461 8.43 19.922 1 92.25 91 LEU B O 1
ATOM 2135 N N . ALA B 1 92 ? -12.648 7.488 18.969 1 91.06 92 ALA B N 1
ATOM 2136 C CA . ALA B 1 92 ? -11.773 8.578 19.391 1 91.06 92 ALA B CA 1
ATOM 2137 C C . ALA B 1 92 ? -12.172 9.891 18.734 1 91.06 92 ALA B C 1
ATOM 2139 O O . ALA B 1 92 ? -12.141 10.953 19.359 1 91.06 92 ALA B O 1
ATOM 2140 N N . SER B 1 93 ? -12.516 9.805 17.516 1 89.62 93 SER B N 1
ATOM 2141 C CA . SER B 1 93 ? -12.922 11.008 16.797 1 89.62 93 SER B CA 1
ATOM 2142 C C . SER B 1 93 ? -14.18 11.617 17.391 1 89.62 93 SER B C 1
ATOM 2144 O O . SER B 1 93 ? -14.312 12.836 17.469 1 89.62 93 SER B O 1
ATOM 2146 N N . ILE B 1 94 ? -15.062 10.836 17.828 1 88.88 94 ILE B N 1
ATOM 2147 C CA . ILE B 1 94 ? -16.281 11.312 18.484 1 88.88 94 ILE B CA 1
ATOM 2148 C C . ILE B 1 94 ? -15.93 11.969 19.812 1 88.88 94 ILE B C 1
ATOM 2150 O O . ILE B 1 94 ? -16.5 13.008 20.172 1 88.88 94 ILE B O 1
ATOM 2154 N N . SER B 1 95 ? -14.969 11.469 20.484 1 85.06 95 SER B N 1
ATOM 2155 C CA . SER B 1 95 ? -14.562 11.984 21.797 1 85.06 95 SER B CA 1
ATOM 2156 C C . SER B 1 95 ? -13.867 13.336 21.656 1 85.06 95 SER B C 1
ATOM 2158 O O . SER B 1 95 ? -13.969 14.18 22.547 1 85.06 95 SER B O 1
ATOM 2160 N N . VAL B 1 96 ? -13.109 13.508 20.656 1 80.38 96 VAL B N 1
ATOM 2161 C CA . VAL B 1 96 ? -12.359 14.742 20.438 1 80.38 96 VAL B CA 1
ATOM 2162 C C . VAL B 1 96 ? -13.328 15.898 20.172 1 80.38 96 VAL B C 1
ATOM 2164 O O . VAL B 1 96 ? -13.039 17.047 20.516 1 80.38 96 VAL B O 1
ATOM 2167 N N . ILE B 1 97 ? -14.461 15.602 19.578 1 75.81 97 ILE B N 1
ATOM 2168 C CA . ILE B 1 97 ? -15.484 16.625 19.375 1 75.81 97 ILE B CA 1
ATOM 2169 C C . ILE B 1 97 ? -15.898 17.203 20.719 1 75.81 97 ILE B C 1
ATOM 2171 O O . ILE B 1 97 ? -16.156 18.406 20.828 1 75.81 97 ILE B O 1
ATOM 2175 N N . GLN B 1 98 ? -15.742 16.422 21.719 1 78.75 98 GLN B N 1
ATOM 2176 C CA . GLN B 1 98 ? -16.172 16.844 23.047 1 78.75 98 GLN B CA 1
ATOM 2177 C C . GLN B 1 98 ? -15.039 17.531 23.797 1 78.75 98 GLN B C 1
ATOM 2179 O O . GLN B 1 98 ? -15.273 18.219 24.797 1 78.75 98 GLN B O 1
ATOM 2184 N N . LYS B 1 99 ? -13.812 17.328 23.359 1 79.19 99 LYS B N 1
ATOM 2185 C CA . LYS B 1 99 ? -12.641 17.922 24 1 79.19 99 LYS B CA 1
ATOM 2186 C C . LYS B 1 99 ? -11.773 18.672 22.984 1 79.19 99 LYS B C 1
ATOM 2188 O O . LYS B 1 99 ? -10.766 18.141 22.516 1 79.19 99 LYS B O 1
ATOM 2193 N N . PRO B 1 100 ? -12.062 19.891 22.797 1 73.38 100 PRO B N 1
ATOM 2194 C CA . PRO B 1 100 ? -11.375 20.641 21.734 1 73.38 100 PRO B CA 1
ATOM 2195 C C . PRO B 1 100 ? -9.922 20.969 22.094 1 73.38 100 PRO B C 1
ATOM 2197 O O . PRO B 1 100 ? -9.102 21.219 21.203 1 73.38 100 PRO B O 1
ATOM 2200 N N . GLY B 1 101 ? -9.531 20.875 23.297 1 76.81 101 GLY B N 1
ATOM 2201 C CA . GLY B 1 101 ? -8.172 21.188 23.719 1 76.81 101 GLY B CA 1
ATOM 2202 C C . GLY B 1 101 ? -7.141 20.219 23.172 1 76.81 101 GLY B C 1
ATOM 2203 O O . GLY B 1 101 ? -5.988 20.594 22.953 1 76.81 101 GLY B O 1
ATOM 2204 N N . PHE B 1 102 ? -7.586 19.031 22.938 1 79.12 102 PHE B N 1
ATOM 2205 C CA . PHE B 1 102 ? -6.645 18 22.516 1 79.12 102 PHE B CA 1
ATOM 2206 C C . PHE B 1 102 ? -6.82 17.688 21.031 1 79.12 102 PHE B C 1
ATOM 2208 O O . PHE B 1 102 ? -6.211 16.734 20.516 1 79.12 102 PHE B O 1
ATOM 2215 N N . LYS B 1 103 ? -7.523 18.391 20.375 1 81.5 103 LYS B N 1
ATOM 2216 C CA . LYS B 1 103 ? -7.91 18.094 19 1 81.5 103 LYS B CA 1
ATOM 2217 C C . LYS B 1 103 ? -6.691 18.047 18.078 1 81.5 103 LYS B C 1
ATOM 2219 O O . LYS B 1 103 ? -6.523 17.094 17.312 1 81.5 103 LYS B O 1
ATOM 2224 N N . LEU B 1 104 ? -5.809 18.922 18.266 1 83.31 104 LEU B N 1
ATOM 2225 C CA . LEU B 1 104 ? -4.664 19.016 17.359 1 83.31 104 LEU B CA 1
ATOM 2226 C C . LEU B 1 104 ? -3.713 17.844 17.562 1 83.31 104 LEU B C 1
ATOM 2228 O O . LEU B 1 104 ? -3.193 17.281 16.594 1 83.31 104 LEU B O 1
ATOM 2232 N N . LYS B 1 105 ? -3.584 17.5 18.797 1 84.88 105 LYS B N 1
ATOM 2233 C CA . LYS B 1 105 ? -2.723 16.359 19.094 1 84.88 105 LYS B CA 1
ATOM 2234 C C . LYS B 1 105 ? -3.314 15.07 18.547 1 84.88 105 LYS B C 1
ATOM 2236 O O . LYS B 1 105 ? -2.59 14.227 18 1 84.88 105 LYS B O 1
ATOM 2241 N N . PHE B 1 106 ? -4.531 14.945 18.656 1 87.62 106 PHE B N 1
ATOM 2242 C CA . PHE B 1 106 ? -5.211 13.758 18.156 1 87.62 106 PHE B CA 1
ATOM 2243 C C . PHE B 1 106 ? -5.109 13.688 16.641 1 87.62 106 PHE B C 1
ATOM 2245 O O . PHE B 1 106 ? -4.898 12.609 16.078 1 87.62 106 PHE B O 1
ATOM 2252 N N . LEU B 1 107 ? -5.207 14.805 16.047 1 88.81 107 LEU B N 1
ATOM 2253 C CA . LEU B 1 107 ? -5.152 14.844 14.594 1 88.81 107 LEU B CA 1
ATOM 2254 C C . LEU B 1 107 ? -3.771 14.43 14.094 1 88.81 107 LEU B C 1
ATOM 2256 O O . LEU B 1 107 ? -3.658 13.734 13.086 1 88.81 107 LEU B O 1
ATOM 2260 N N . LEU B 1 108 ? -2.787 14.805 14.805 1 90.31 108 LEU B N 1
ATOM 2261 C CA . LEU B 1 108 ? -1.432 14.406 14.438 1 90.31 108 LEU B CA 1
ATOM 2262 C C . LEU B 1 108 ? -1.255 12.898 14.555 1 90.31 108 LEU B C 1
ATOM 2264 O O . LEU B 1 108 ? -0.687 12.258 13.664 1 90.31 108 LEU B O 1
ATOM 2268 N N . HIS B 1 109 ? -1.793 12.375 15.648 1 90.81 109 HIS B N 1
ATOM 2269 C CA . HIS B 1 109 ? -1.723 10.93 15.828 1 90.81 109 HIS B CA 1
ATOM 2270 C C . HIS B 1 109 ? -2.525 10.195 14.758 1 90.81 109 HIS B C 1
ATOM 2272 O O . HIS B 1 109 ? -2.094 9.156 14.25 1 90.81 109 HIS B O 1
ATOM 2278 N N . PHE B 1 110 ? -3.611 10.695 14.336 1 93.56 110 PHE B N 1
ATOM 2279 C CA . PHE B 1 110 ? -4.438 10.086 13.297 1 93.56 110 PHE B CA 1
ATOM 2280 C C . PHE B 1 110 ? -3.695 10.047 11.969 1 93.56 110 PHE B C 1
ATOM 2282 O O . PHE B 1 110 ? -3.756 9.055 11.25 1 93.56 110 PHE B O 1
ATOM 2289 N N . ILE B 1 111 ? -3.008 11.094 11.68 1 95.19 111 ILE B N 1
ATOM 2290 C CA . ILE B 1 111 ? -2.295 11.148 10.406 1 95.19 111 ILE B CA 1
ATOM 2291 C C . ILE B 1 111 ? -1.229 10.055 10.359 1 95.19 111 ILE B C 1
ATOM 2293 O O . ILE B 1 111 ? -1.076 9.367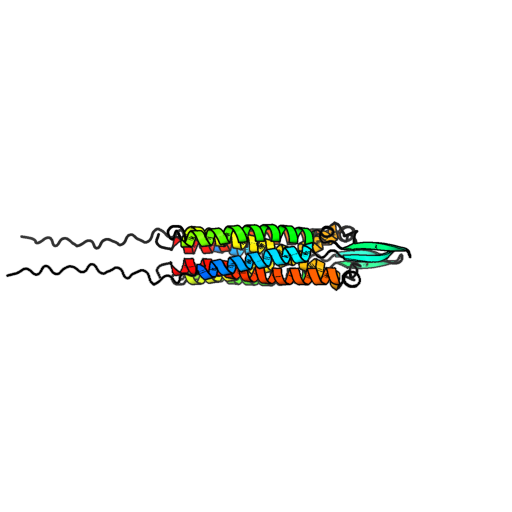 9.352 1 95.19 111 ILE B O 1
ATOM 2297 N N . PHE B 1 112 ? -0.604 9.836 11.477 1 94.88 112 PHE B N 1
ATOM 2298 C CA . PHE B 1 112 ? 0.453 8.836 11.539 1 94.88 112 PHE B CA 1
ATOM 2299 C C . PHE B 1 112 ? -0.124 7.43 11.391 1 94.88 112 PHE B C 1
ATOM 2301 O O . PHE B 1 112 ? 0.324 6.656 10.539 1 94.88 112 PHE B O 1
ATOM 2308 N N . TRP B 1 113 ? -1.094 7.133 12.156 1 95.94 113 TRP B N 1
ATOM 2309 C CA . TRP B 1 113 ? -1.682 5.797 12.141 1 95.94 113 TRP B CA 1
ATOM 2310 C C . TRP B 1 113 ? -2.436 5.555 10.836 1 95.94 113 TRP B C 1
ATOM 2312 O O . TRP B 1 113 ? -2.43 4.438 10.305 1 95.94 113 TRP B O 1
ATOM 2322 N N . ASP B 1 114 ? -3.051 6.551 10.344 1 97.25 114 ASP B N 1
ATOM 2323 C CA . ASP B 1 114 ? -3.732 6.41 9.055 1 97.25 114 ASP B CA 1
ATOM 2324 C C . ASP B 1 114 ? -2.742 6.098 7.941 1 97.25 114 ASP B C 1
ATOM 2326 O O . ASP B 1 114 ? -3.027 5.281 7.059 1 97.25 114 ASP B O 1
ATOM 2330 N N . ALA B 1 115 ? -1.604 6.742 7.965 1 97.25 115 ALA B N 1
ATOM 2331 C CA . ALA B 1 115 ? -0.592 6.48 6.945 1 97.25 115 ALA B CA 1
ATOM 2332 C C . ALA B 1 115 ? -0.065 5.051 7.055 1 97.25 115 ALA B C 1
ATOM 2334 O O . ALA B 1 115 ? 0.122 4.375 6.039 1 97.25 115 ALA B O 1
ATOM 2335 N N . LEU B 1 116 ? 0.07 4.574 8.242 1 96.62 116 LEU B N 1
ATOM 2336 C CA . LEU B 1 116 ? 0.551 3.217 8.469 1 96.62 116 LEU B CA 1
ATOM 2337 C C . LEU B 1 116 ? -0.47 2.191 7.988 1 96.62 116 LEU B C 1
ATOM 2339 O O . LEU B 1 116 ? -0.117 1.239 7.289 1 96.62 116 LEU B O 1
ATOM 2343 N N . ILE B 1 117 ? -1.689 2.422 8.328 1 97.5 117 ILE B N 1
ATOM 2344 C CA . ILE B 1 117 ? -2.754 1.503 7.941 1 97.5 117 ILE B CA 1
ATOM 2345 C C . ILE B 1 117 ? -2.922 1.516 6.426 1 97.5 117 ILE B C 1
ATOM 2347 O O . ILE B 1 117 ? -3.166 0.473 5.812 1 97.5 117 ILE B O 1
ATOM 2351 N N . LEU B 1 118 ? -2.766 2.701 5.832 1 97.81 118 LEU B N 1
ATOM 2352 C CA . LEU B 1 118 ? -2.826 2.791 4.379 1 97.81 118 LEU B CA 1
ATOM 2353 C C . LEU B 1 118 ? -1.751 1.923 3.732 1 97.81 118 LEU B C 1
ATOM 2355 O O . LEU B 1 118 ? -2.035 1.161 2.807 1 97.81 118 LEU B O 1
ATOM 2359 N N . GLY B 1 119 ? -0.539 2.041 4.242 1 97.56 119 GLY B N 1
ATOM 2360 C CA . GLY B 1 119 ? 0.543 1.225 3.713 1 97.56 119 GLY B CA 1
ATOM 2361 C C . GLY B 1 119 ? 0.287 -0.265 3.85 1 97.56 119 GLY B C 1
ATOM 2362 O O . GLY B 1 119 ? 0.5 -1.025 2.902 1 97.56 119 GLY B O 1
ATOM 2363 N N . ILE B 1 120 ? -0.239 -0.663 4.949 1 97.69 120 ILE B N 1
ATOM 2364 C CA . ILE B 1 120 ? -0.472 -2.072 5.25 1 97.69 120 ILE B CA 1
ATOM 2365 C C . ILE B 1 120 ? -1.599 -2.605 4.367 1 97.69 120 ILE B C 1
ATOM 2367 O O . ILE B 1 120 ? -1.448 -3.643 3.715 1 97.69 120 ILE B O 1
ATOM 2371 N N . THR B 1 121 ? -2.68 -1.87 4.332 1 98.12 121 THR B N 1
ATOM 2372 C CA . THR B 1 121 ? -3.834 -2.35 3.58 1 98.12 121 THR B CA 1
ATOM 2373 C C . THR B 1 121 ? -3.578 -2.262 2.08 1 98.12 121 THR B C 1
ATOM 2375 O O . THR B 1 121 ? -4.047 -3.105 1.313 1 98.12 121 THR B O 1
ATOM 2378 N N . ALA B 1 122 ? -2.826 -1.284 1.653 1 98.12 122 ALA B N 1
ATOM 2379 C CA . ALA B 1 122 ? -2.479 -1.189 0.238 1 98.12 122 ALA B CA 1
ATOM 2380 C C . ALA B 1 122 ? -1.566 -2.338 -0.182 1 98.12 122 ALA B C 1
ATOM 2382 O O . ALA B 1 122 ? -1.752 -2.928 -1.248 1 98.12 122 ALA B O 1
ATOM 2383 N N . SER B 1 123 ? -0.619 -2.633 0.671 1 98.38 123 SER B N 1
ATOM 2384 C CA . SER B 1 123 ? 0.27 -3.75 0.367 1 98.38 123 SER B CA 1
ATOM 2385 C C . SER B 1 123 ? -0.491 -5.07 0.344 1 98.38 123 SER B C 1
ATOM 2387 O O . SER B 1 123 ? -0.25 -5.918 -0.519 1 98.38 123 SER B O 1
ATOM 2389 N N . ALA B 1 124 ? -1.4 -5.207 1.292 1 98.56 124 ALA B N 1
ATOM 2390 C CA . ALA B 1 124 ? -2.219 -6.418 1.32 1 98.56 124 ALA B CA 1
ATOM 2391 C C . ALA B 1 124 ? -3.117 -6.5 0.089 1 98.56 124 ALA B C 1
ATOM 2393 O O . ALA B 1 124 ? -3.316 -7.582 -0.469 1 98.56 124 ALA B O 1
ATOM 2394 N N . THR B 1 125 ? -3.658 -5.414 -0.313 1 98.5 125 THR B N 1
ATOM 2395 C CA . THR B 1 125 ? -4.496 -5.355 -1.507 1 98.5 125 THR B CA 1
ATOM 2396 C C . THR B 1 125 ? -3.682 -5.684 -2.754 1 98.5 125 THR B C 1
ATOM 2398 O O . THR B 1 125 ? -4.141 -6.426 -3.625 1 98.5 125 THR B O 1
ATOM 2401 N N . GLY B 1 126 ? -2.512 -5.16 -2.83 1 98.38 126 GLY B N 1
ATOM 2402 C CA . GLY B 1 126 ? -1.63 -5.508 -3.934 1 98.38 126 GLY B CA 1
ATOM 2403 C C . GLY B 1 126 ? -1.271 -6.98 -3.971 1 98.38 126 GLY B C 1
ATOM 2404 O O . GLY B 1 126 ? -1.251 -7.594 -5.039 1 98.38 126 GLY B O 1
ATOM 2405 N N . ALA B 1 127 ? -0.989 -7.492 -2.785 1 98.5 127 ALA B N 1
ATOM 2406 C CA . ALA B 1 127 ? -0.654 -8.914 -2.686 1 98.5 127 ALA B CA 1
ATOM 2407 C C . ALA B 1 127 ? -1.816 -9.781 -3.148 1 98.5 127 ALA B C 1
ATOM 2409 O O . ALA B 1 127 ? -1.646 -10.648 -4.008 1 98.5 127 ALA B O 1
ATOM 2410 N N . ALA B 1 128 ? -2.955 -9.516 -2.631 1 98.38 128 ALA B N 1
ATOM 2411 C CA . ALA B 1 128 ? -4.137 -10.289 -2.996 1 98.38 128 ALA B CA 1
ATOM 2412 C C . ALA B 1 128 ? -4.504 -10.078 -4.465 1 98.38 128 ALA B C 1
ATOM 2414 O O . ALA B 1 128 ? -4.863 -11.023 -5.164 1 98.38 128 ALA B O 1
ATOM 2415 N N . GLY B 1 129 ? -4.367 -8.867 -4.863 1 97.69 129 GLY B N 1
ATOM 2416 C CA . GLY B 1 129 ? -4.703 -8.547 -6.242 1 97.69 129 GLY B CA 1
ATOM 2417 C C . GLY B 1 129 ? -3.814 -9.25 -7.25 1 97.69 129 GLY B C 1
ATOM 2418 O O . GLY B 1 129 ? -4.289 -9.695 -8.297 1 97.69 129 GLY B O 1
ATOM 2419 N N . SER B 1 130 ? -2.57 -9.359 -6.965 1 97.88 130 SER B N 1
ATOM 2420 C CA . SER B 1 130 ? -1.646 -9.977 -7.91 1 97.88 130 SER B CA 1
ATOM 2421 C C . SER B 1 130 ? -1.861 -11.484 -7.988 1 97.88 130 SER B C 1
ATOM 2423 O O . SER B 1 130 ? -1.818 -12.07 -9.07 1 97.88 130 SER B O 1
ATOM 2425 N N . VAL B 1 131 ? -2.115 -12.086 -6.875 1 97.19 131 VAL B N 1
ATOM 2426 C CA . VAL B 1 131 ? -2.365 -13.523 -6.867 1 97.19 131 VAL B CA 1
ATOM 2427 C C . VAL B 1 131 ? -3.693 -13.82 -7.562 1 97.19 131 VAL B C 1
ATOM 2429 O O . VAL B 1 131 ? -3.799 -14.781 -8.328 1 97.19 131 VAL B O 1
ATOM 2432 N N . ALA B 1 132 ? -4.648 -12.938 -7.273 1 97.12 132 ALA B N 1
ATOM 2433 C CA . ALA B 1 132 ? -5.934 -13.086 -7.949 1 97.12 132 ALA B CA 1
ATOM 2434 C C . ALA B 1 132 ? -5.777 -12.945 -9.461 1 97.12 132 ALA B C 1
ATOM 2436 O O . ALA B 1 132 ? -6.426 -13.656 -10.227 1 97.12 132 ALA B O 1
ATOM 2437 N N . TYR B 1 133 ? -4.945 -12.133 -9.844 1 96.38 133 TYR B N 1
ATOM 2438 C CA . TYR B 1 133 ? -4.719 -11.914 -11.273 1 96.38 133 TYR B CA 1
ATOM 2439 C C . TYR B 1 133 ? -4.074 -13.141 -11.914 1 96.38 133 TYR B C 1
ATOM 2441 O O . TYR B 1 133 ? -4.453 -13.539 -13.016 1 96.38 133 TYR B O 1
ATOM 2449 N N . ILE B 1 134 ? -3.18 -13.734 -11.242 1 96.31 134 ILE B N 1
ATOM 2450 C CA . ILE B 1 134 ? -2.564 -14.961 -11.727 1 96.31 134 ILE B CA 1
ATOM 2451 C C . ILE B 1 134 ? -3.615 -16.062 -11.812 1 96.31 134 ILE B C 1
ATOM 2453 O O . ILE B 1 134 ? -3.617 -16.859 -12.758 1 96.31 134 ILE B O 1
ATOM 2457 N N . GLY B 1 135 ? -4.422 -16.109 -10.805 1 95.88 135 GLY B N 1
ATOM 2458 C CA . GLY B 1 135 ? -5.496 -17.078 -10.859 1 95.88 135 GLY B CA 1
ATOM 2459 C C . GLY B 1 135 ? -6.41 -16.906 -12.055 1 95.88 135 GLY B C 1
ATOM 2460 O O . GLY B 1 135 ? -6.926 -17.875 -12.609 1 95.88 135 GLY B O 1
ATOM 2461 N N . LEU B 1 136 ? -6.57 -15.68 -12.492 1 95.44 136 LEU B N 1
ATOM 2462 C CA . LEU B 1 136 ? -7.477 -15.344 -13.578 1 95.44 136 LEU B CA 1
ATOM 2463 C C . LEU B 1 136 ? -6.812 -15.57 -14.938 1 95.44 136 LEU B C 1
ATOM 2465 O O . LEU B 1 136 ? -7.414 -16.156 -15.836 1 95.44 136 LEU B O 1
ATOM 2469 N N . LYS B 1 137 ? -5.5 -15.148 -15.078 1 96 137 LYS B N 1
ATOM 2470 C CA . LYS B 1 137 ? -4.855 -15.125 -16.391 1 96 137 LYS B CA 1
ATOM 2471 C C . LYS B 1 137 ? -3.805 -16.219 -16.5 1 96 137 LYS B C 1
ATOM 2473 O O . LYS B 1 137 ? -3.357 -16.547 -17.609 1 96 137 LYS B O 1
ATOM 2478 N N . GLY B 1 138 ? -3.447 -16.766 -15.344 1 94.88 138 GLY B N 1
ATOM 2479 C CA . GLY B 1 138 ? -2.334 -17.703 -15.367 1 94.88 138 GLY B CA 1
ATOM 2480 C C . GLY B 1 138 ? -1.013 -17.047 -15.727 1 94.88 138 GLY B C 1
ATOM 2481 O O . GLY B 1 138 ? -0.911 -15.82 -15.758 1 94.88 138 GLY B O 1
ATOM 2482 N N . ASN B 1 139 ? 0.061 -17.859 -15.805 1 94.5 139 ASN B N 1
ATOM 2483 C CA . ASN B 1 139 ? 1.39 -17.453 -16.25 1 94.5 139 ASN B CA 1
ATOM 2484 C C . ASN B 1 139 ? 2.062 -18.547 -17.078 1 94.5 139 ASN B C 1
ATOM 2486 O O . ASN B 1 139 ? 2.584 -19.516 -16.516 1 94.5 139 ASN B O 1
ATOM 2490 N N . SER B 1 140 ? 2.102 -18.344 -18.391 1 90.81 140 SER B N 1
ATOM 2491 C CA . SER B 1 140 ? 2.6 -19.375 -19.297 1 90.81 140 SER B CA 1
ATOM 2492 C C . SER B 1 140 ? 4.121 -19.484 -19.234 1 90.81 140 SER B C 1
ATOM 2494 O O . SER B 1 140 ? 4.688 -20.547 -19.516 1 90.81 140 SER B O 1
ATOM 2496 N N . HIS B 1 141 ? 4.695 -18.406 -18.844 1 89 141 HIS B N 1
ATOM 2497 C CA . HIS B 1 141 ? 6.152 -18.422 -18.797 1 89 141 HIS B CA 1
ATOM 2498 C C . HIS B 1 141 ? 6.668 -19.375 -17.734 1 89 141 HIS B C 1
ATOM 2500 O O . HIS B 1 141 ? 7.754 -19.938 -17.859 1 89 141 HIS B O 1
ATOM 2506 N N . VAL B 1 142 ? 5.812 -19.609 -16.672 1 90.19 142 VAL B N 1
ATOM 2507 C CA . VAL B 1 142 ? 6.273 -20.469 -15.586 1 90.19 142 VAL B CA 1
ATOM 2508 C C . VAL B 1 142 ? 5.312 -21.656 -15.414 1 90.19 142 VAL B C 1
ATOM 2510 O O . VAL B 1 142 ? 5.465 -22.453 -14.484 1 90.19 142 VAL B O 1
ATOM 2513 N N . GLY B 1 143 ? 4.297 -21.719 -16.141 1 89.5 1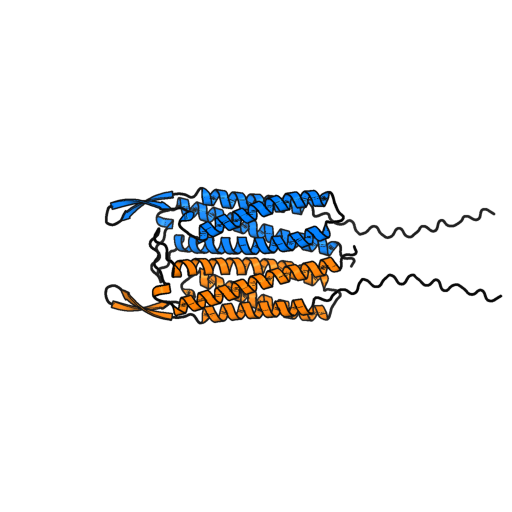43 GLY B N 1
ATOM 2514 C CA . GLY B 1 143 ? 3.387 -22.859 -16.156 1 89.5 143 GLY B CA 1
ATOM 2515 C C . GLY B 1 143 ? 2.338 -22.797 -15.062 1 89.5 143 GLY B C 1
ATOM 2516 O O . GLY B 1 143 ? 1.84 -23.828 -14.602 1 89.5 143 GLY B O 1
ATOM 2517 N N . TRP B 1 144 ? 2.072 -21.672 -14.508 1 93.31 144 TRP B N 1
ATOM 2518 C CA . TRP B 1 144 ? 1.004 -21.516 -13.531 1 93.31 144 TRP B CA 1
ATOM 2519 C C . TRP B 1 144 ? -0.36 -21.469 -14.211 1 93.31 144 TRP B C 1
ATOM 2521 O O . TRP B 1 144 ? -0.616 -20.594 -15.039 1 93.31 144 TRP B O 1
ATOM 2531 N N . ILE B 1 145 ? -1.252 -22.312 -13.781 1 91.75 145 ILE B N 1
ATOM 2532 C CA . ILE B 1 145 ? -2.525 -22.484 -14.469 1 91.75 145 ILE B CA 1
ATOM 2533 C C . ILE B 1 145 ? -3.529 -21.453 -13.977 1 91.75 145 ILE B C 1
ATOM 2535 O O . ILE B 1 145 ? -3.35 -20.859 -12.906 1 91.75 145 ILE B O 1
ATOM 2539 N N . LYS B 1 146 ? -4.594 -21.312 -14.805 1 93.81 146 LYS B N 1
ATOM 2540 C CA . LYS B 1 146 ? -5.73 -20.469 -14.438 1 93.81 146 LYS B CA 1
ATOM 2541 C C . LYS B 1 146 ? -6.648 -21.172 -13.445 1 93.81 146 LYS B C 1
ATOM 2543 O O . LYS B 1 146 ? -7.281 -22.172 -13.781 1 93.81 146 LYS B O 1
ATOM 2548 N N . VAL B 1 147 ? -6.797 -20.641 -12.352 1 93.44 147 VAL B N 1
ATOM 2549 C CA . VAL B 1 147 ? -7.562 -21.25 -11.273 1 93.44 147 VAL B CA 1
ATOM 2550 C C . VAL B 1 147 ? -9.023 -20.828 -11.367 1 93.44 147 VAL B C 1
ATOM 2552 O O . VAL B 1 147 ? -9.922 -21.578 -10.984 1 93.44 147 VAL B O 1
ATOM 2555 N N . CYS B 1 148 ? -9.203 -19.688 -11.938 1 94.81 148 CYS B N 1
ATOM 2556 C CA . CYS B 1 148 ? -10.539 -19.094 -11.922 1 94.81 148 CYS B CA 1
ATOM 2557 C C . CYS B 1 148 ? -11.453 -19.797 -12.922 1 94.81 148 CYS B C 1
ATOM 2559 O O . CYS B 1 148 ? -12.68 -19.672 -12.844 1 94.81 148 CYS B O 1
ATOM 2561 N N . ASN B 1 149 ? -10.852 -20.578 -13.789 1 91.38 149 ASN B N 1
ATOM 2562 C CA . ASN B 1 149 ? -11.656 -21.391 -14.695 1 91.38 149 ASN B CA 1
ATOM 2563 C C . ASN B 1 149 ? -12.367 -22.516 -13.953 1 91.38 149 ASN B C 1
ATOM 2565 O O . ASN B 1 149 ? -13.438 -22.969 -14.367 1 91.38 149 ASN B O 1
ATOM 2569 N N . ILE B 1 150 ? -11.789 -22.891 -12.852 1 90.5 150 ILE B N 1
ATOM 2570 C CA . ILE B 1 150 ? -12.312 -23.984 -12.039 1 90.5 150 ILE B CA 1
ATOM 2571 C C . ILE B 1 150 ? -13.141 -23.422 -10.883 1 90.5 150 ILE B C 1
ATOM 2573 O O . ILE B 1 150 ? -14.258 -23.875 -10.633 1 90.5 150 ILE B O 1
ATOM 2577 N N . TYR B 1 151 ? -12.625 -22.344 -10.289 1 94 151 TYR B N 1
ATOM 2578 C CA . TYR B 1 151 ? -13.242 -21.75 -9.102 1 94 151 TYR B CA 1
ATOM 2579 C C . TYR B 1 151 ? -13.734 -20.344 -9.391 1 94 151 TYR B C 1
ATOM 2581 O O . TYR B 1 151 ? -13.234 -19.375 -8.805 1 94 151 TYR B O 1
ATOM 2589 N N . ASP B 1 152 ? -14.781 -20.234 -10.117 1 92.75 152 ASP B N 1
ATOM 2590 C CA . ASP B 1 152 ? -15.273 -18.938 -10.57 1 92.75 152 ASP B CA 1
ATOM 2591 C C . ASP B 1 152 ? -15.883 -18.156 -9.414 1 92.75 152 ASP B C 1
ATOM 2593 O O . ASP B 1 152 ? -15.656 -16.953 -9.281 1 92.75 152 ASP B O 1
ATOM 2597 N N . LYS B 1 153 ? -16.688 -18.781 -8.586 1 93.69 153 LYS B N 1
ATOM 2598 C CA . LYS B 1 153 ? -17.312 -18.109 -7.449 1 93.69 153 LYS B CA 1
ATOM 2599 C C . LYS B 1 153 ? -16.266 -17.578 -6.48 1 93.69 153 LYS B C 1
ATOM 2601 O O . LYS B 1 153 ? -16.375 -16.438 -6.016 1 93.69 153 LYS B O 1
ATOM 2606 N N . PHE B 1 154 ? -15.312 -18.406 -6.203 1 95.75 154 PHE B N 1
ATOM 2607 C CA . PHE B 1 154 ? -14.203 -18 -5.344 1 95.75 154 PHE B CA 1
ATOM 2608 C C . PHE B 1 154 ? -13.516 -16.766 -5.898 1 95.75 154 PHE B C 1
ATOM 2610 O O . PHE B 1 154 ? -13.289 -15.797 -5.168 1 95.75 154 PHE B O 1
ATOM 2617 N N . CYS B 1 155 ? -13.289 -16.719 -7.16 1 96 155 CYS B N 1
ATOM 2618 C CA . CYS B 1 155 ? -12.562 -15.609 -7.793 1 96 155 CYS B CA 1
ATOM 2619 C C . CYS B 1 155 ? -13.422 -14.352 -7.84 1 96 155 CYS B C 1
ATOM 2621 O O . CYS B 1 155 ? -12.906 -13.242 -7.699 1 96 155 CYS B O 1
ATOM 2623 N N . ARG B 1 156 ? -14.703 -14.5 -8.016 1 94.56 156 ARG B N 1
ATOM 2624 C CA . ARG B 1 156 ? -15.609 -13.352 -8.008 1 94.56 156 ARG B CA 1
ATOM 2625 C C . ARG B 1 156 ? -15.641 -12.695 -6.633 1 94.56 156 ARG B C 1
ATOM 2627 O O . ARG B 1 156 ? -15.641 -11.469 -6.523 1 94.56 156 ARG B O 1
ATOM 2634 N N . HIS B 1 157 ? -15.656 -13.492 -5.621 1 94.81 157 HIS B N 1
ATOM 2635 C CA . HIS B 1 157 ? -15.609 -12.977 -4.258 1 94.81 157 HIS B CA 1
ATOM 2636 C C . HIS B 1 157 ? -14.305 -12.227 -3.992 1 94.81 157 HIS B C 1
ATOM 2638 O O . HIS B 1 157 ? -14.312 -11.156 -3.391 1 94.81 157 HIS B O 1
ATOM 2644 N N . LEU B 1 158 ? -13.227 -12.781 -4.477 1 95.81 158 LEU B N 1
ATOM 2645 C CA . LEU B 1 158 ? -11.93 -12.133 -4.32 1 95.81 158 LEU B CA 1
ATOM 2646 C C . LEU B 1 158 ? -11.914 -10.773 -5.008 1 95.81 158 LEU B C 1
ATOM 2648 O O . LEU B 1 158 ? -11.484 -9.781 -4.414 1 95.81 158 LEU B O 1
ATOM 2652 N N . ALA B 1 159 ? -12.414 -10.805 -6.211 1 95.81 159 ALA B N 1
ATOM 2653 C CA . ALA B 1 159 ? -12.453 -9.555 -6.973 1 95.81 159 ALA B CA 1
ATOM 2654 C C . ALA B 1 159 ? -13.281 -8.492 -6.25 1 95.81 159 ALA B C 1
ATOM 2656 O O . ALA B 1 159 ? -12.898 -7.324 -6.203 1 95.81 159 ALA B O 1
ATOM 2657 N N . GLY B 1 160 ? -14.359 -8.938 -5.75 1 96.69 160 GLY B N 1
ATOM 2658 C CA . GLY B 1 160 ? -15.195 -8.023 -4.984 1 96.69 160 GLY B CA 1
ATOM 2659 C C . GLY B 1 160 ? -14.5 -7.473 -3.754 1 96.69 160 GLY B C 1
ATOM 2660 O O . GLY B 1 160 ? -14.562 -6.27 -3.486 1 96.69 160 GLY B O 1
ATOM 2661 N N . SER B 1 161 ? -13.867 -8.344 -3.057 1 97.94 161 SER B N 1
ATOM 2662 C CA . SER B 1 161 ? -13.164 -7.934 -1.843 1 97.94 161 SER B CA 1
ATOM 2663 C C . SER B 1 161 ? -12.047 -6.945 -2.154 1 97.94 161 SER B C 1
ATOM 2665 O O . SER B 1 161 ? -11.875 -5.953 -1.448 1 97.94 161 SER B O 1
ATOM 2667 N N . ILE B 1 162 ? -11.336 -7.184 -3.184 1 97.88 162 ILE B N 1
ATOM 2668 C CA . ILE B 1 162 ? -10.227 -6.324 -3.586 1 97.88 162 ILE B CA 1
ATOM 2669 C C . ILE B 1 162 ? -10.758 -4.957 -4.012 1 97.88 162 ILE B C 1
ATOM 2671 O O . ILE B 1 162 ? -10.164 -3.926 -3.697 1 97.88 162 ILE B O 1
ATOM 2675 N N . ALA B 1 163 ? -11.883 -4.934 -4.695 1 97.5 163 ALA B N 1
ATOM 2676 C CA . ALA B 1 163 ? -12.508 -3.676 -5.102 1 97.5 163 ALA B CA 1
ATOM 2677 C C . ALA B 1 163 ? -12.891 -2.836 -3.887 1 97.5 163 ALA B C 1
ATOM 2679 O O . ALA B 1 163 ? -12.633 -1.63 -3.852 1 97.5 163 ALA B O 1
ATOM 2680 N N . VAL B 1 164 ? -13.453 -3.477 -2.932 1 97.88 164 VAL B N 1
ATOM 2681 C CA . VAL B 1 164 ? -13.852 -2.787 -1.71 1 97.88 164 VAL B CA 1
ATOM 2682 C C . VAL B 1 164 ? -12.617 -2.273 -0.978 1 97.88 164 VAL B C 1
ATOM 2684 O O . VAL B 1 164 ? -12.625 -1.175 -0.417 1 97.88 164 VAL B O 1
ATOM 2687 N N . ALA B 1 165 ? -11.562 -3.09 -1.008 1 98.38 165 ALA B N 1
ATOM 2688 C CA . ALA B 1 165 ? -10.305 -2.693 -0.376 1 98.38 165 ALA B CA 1
ATOM 2689 C C . ALA B 1 165 ? -9.734 -1.444 -1.037 1 98.38 165 ALA B C 1
ATOM 2691 O O . ALA B 1 165 ? -9.227 -0.55 -0.354 1 98.38 165 ALA B O 1
ATOM 2692 N N . LEU B 1 166 ? -9.812 -1.369 -2.35 1 97.44 166 LEU B N 1
ATOM 2693 C CA . LEU B 1 166 ? -9.336 -0.2 -3.082 1 97.44 166 LEU B CA 1
ATOM 2694 C C . LEU B 1 166 ? -10.141 1.041 -2.703 1 97.44 166 LEU B C 1
ATOM 2696 O O . LEU B 1 166 ? -9.57 2.119 -2.514 1 97.44 166 LEU B O 1
ATOM 2700 N N . PHE B 1 167 ? -11.406 0.853 -2.531 1 97.44 167 PHE B N 1
ATOM 2701 C CA . PHE B 1 167 ? -12.258 1.94 -2.068 1 97.44 167 PHE B CA 1
ATOM 2702 C C . PHE B 1 167 ? -11.836 2.414 -0.685 1 97.44 167 PHE B C 1
ATOM 2704 O O . PHE B 1 167 ? -11.758 3.617 -0.431 1 97.44 167 PHE B O 1
ATOM 2711 N N . GLY B 1 168 ? -11.539 1.481 0.205 1 97.31 168 GLY B N 1
ATOM 2712 C CA . GLY B 1 168 ? -11.062 1.835 1.534 1 97.31 168 GLY B CA 1
ATOM 2713 C C . GLY B 1 168 ? -9.773 2.637 1.516 1 97.31 168 GLY B C 1
ATOM 2714 O O . GLY B 1 168 ? -9.602 3.557 2.318 1 97.31 168 GLY B O 1
ATOM 2715 N N . SER B 1 169 ? -8.898 2.311 0.606 1 97.38 169 SER B N 1
ATOM 2716 C CA . SER B 1 169 ? -7.637 3.037 0.5 1 97.38 169 SER B CA 1
ATOM 2717 C C . SER B 1 169 ? -7.871 4.488 0.093 1 97.38 169 SER B C 1
ATOM 2719 O O . SER B 1 169 ? -7.195 5.395 0.589 1 97.38 169 SER B O 1
ATOM 2721 N N . ILE B 1 170 ? -8.789 4.688 -0.781 1 96.44 170 ILE B N 1
ATOM 2722 C CA . ILE B 1 170 ? -9.133 6.043 -1.193 1 96.44 170 ILE B CA 1
ATOM 2723 C C . ILE B 1 170 ? -9.672 6.824 0.002 1 96.44 170 ILE B C 1
ATOM 2725 O O . ILE B 1 170 ? -9.289 7.973 0.226 1 96.44 170 ILE B O 1
ATOM 2729 N N . VAL B 1 171 ? -10.516 6.184 0.737 1 97.25 171 VAL B N 1
ATOM 2730 C CA . VAL B 1 171 ? -11.078 6.797 1.933 1 97.25 171 VAL B CA 1
ATOM 2731 C C . VAL B 1 171 ? -9.961 7.172 2.902 1 97.25 171 VAL B C 1
ATOM 2733 O O . VAL B 1 171 ? -9.977 8.258 3.486 1 97.25 171 VAL B O 1
ATOM 2736 N N . THR B 1 172 ? -8.977 6.293 3.035 1 97.75 172 THR B N 1
ATOM 2737 C CA . THR B 1 172 ? -7.887 6.535 3.973 1 97.75 172 THR B CA 1
ATOM 2738 C C . THR B 1 172 ? -7.043 7.727 3.533 1 97.75 172 THR B C 1
ATOM 2740 O O . THR B 1 172 ? -6.625 8.539 4.359 1 97.75 172 THR B O 1
ATOM 2743 N N . VAL B 1 173 ? -6.82 7.875 2.279 1 96.69 173 VAL B N 1
ATOM 2744 C CA . VAL B 1 173 ? -6.07 9.016 1.765 1 96.69 173 VAL B CA 1
ATOM 2745 C C . VAL B 1 173 ? -6.82 10.312 2.072 1 96.69 173 VAL B C 1
ATOM 2747 O O . VAL B 1 173 ? -6.219 11.305 2.492 1 96.69 173 VAL B O 1
ATOM 2750 N N . LEU B 1 174 ? -8.086 10.266 1.919 1 96.06 174 LEU B N 1
ATOM 2751 C CA . LEU B 1 174 ? -8.914 11.438 2.209 1 96.06 174 LEU B CA 1
ATOM 2752 C C . LEU B 1 174 ? -8.859 11.773 3.695 1 96.06 174 LEU B C 1
ATOM 2754 O O . LEU B 1 174 ? -8.852 12.953 4.062 1 96.06 174 LEU B O 1
ATOM 2758 N N . LEU B 1 175 ? -8.852 10.766 4.477 1 96.75 175 LEU B N 1
ATOM 2759 C CA . LEU B 1 175 ? -8.75 10.977 5.918 1 96.75 175 LEU B CA 1
ATOM 2760 C C . LEU B 1 175 ? -7.445 11.68 6.273 1 96.75 175 LEU B C 1
ATOM 2762 O O . LEU B 1 175 ? -7.438 12.633 7.062 1 96.75 175 LEU B O 1
ATOM 2766 N N . ILE B 1 176 ? -6.371 11.211 5.719 1 96.69 176 ILE B N 1
ATOM 2767 C CA . ILE B 1 176 ? -5.062 11.812 5.977 1 96.69 176 ILE B CA 1
ATOM 2768 C C . ILE B 1 176 ? -5.066 13.273 5.539 1 96.69 176 ILE B C 1
ATOM 2770 O O . ILE B 1 176 ? -4.633 14.156 6.285 1 96.69 176 ILE B O 1
ATOM 2774 N N . TRP B 1 177 ? -5.648 13.43 4.422 1 93.44 177 TRP B N 1
ATOM 2775 C CA . TRP B 1 177 ? -5.699 14.781 3.877 1 93.44 177 TRP B CA 1
ATOM 2776 C C . TRP B 1 177 ? -6.582 15.68 4.734 1 93.44 177 TRP B C 1
ATOM 2778 O O . TRP B 1 177 ? -6.23 16.828 5.004 1 93.44 177 TRP B O 1
ATOM 2788 N N . LEU B 1 178 ? -7.711 15.242 5.117 1 93.19 178 LEU B N 1
ATOM 2789 C CA . LEU B 1 178 ? -8.641 16.016 5.938 1 93.19 178 LEU B CA 1
ATOM 2790 C C . LEU B 1 178 ? -7.996 16.406 7.266 1 93.19 178 LEU B C 1
ATOM 2792 O O . LEU B 1 178 ? -8.133 17.547 7.711 1 93.19 178 LEU B O 1
ATOM 2796 N N . SER B 1 179 ? -7.344 15.461 7.844 1 93.38 179 SER B N 1
ATOM 2797 C CA . SER B 1 179 ? -6.672 15.742 9.109 1 93.38 179 SER B CA 1
ATOM 2798 C C . SER B 1 179 ? -5.598 16.812 8.938 1 93.38 179 SER B C 1
ATOM 2800 O O . SER B 1 179 ? -5.492 17.734 9.75 1 93.38 179 SER B O 1
ATOM 2802 N N . ALA B 1 180 ? -4.863 16.703 7.918 1 92.38 180 ALA B N 1
ATOM 2803 C CA . ALA B 1 180 ? -3.814 17.688 7.648 1 92.38 180 ALA B CA 1
ATOM 2804 C C . ALA B 1 180 ? -4.41 19.047 7.352 1 92.38 180 ALA B C 1
ATOM 2806 O O . ALA B 1 180 ? -3.893 20.078 7.805 1 92.38 180 ALA B O 1
ATOM 2807 N N . PHE B 1 181 ? -5.465 19.031 6.648 1 90.56 181 PHE B N 1
ATOM 2808 C CA . PHE B 1 181 ? -6.133 20.281 6.289 1 90.56 181 PHE B CA 1
ATOM 2809 C C . PHE B 1 181 ? -6.695 20.969 7.527 1 90.56 181 PHE B C 1
ATOM 2811 O O . PHE B 1 181 ? -6.625 22.203 7.648 1 90.56 181 PHE B O 1
ATOM 2818 N N . THR B 1 182 ? -7.246 20.25 8.391 1 88.75 182 THR B N 1
ATOM 2819 C CA . THR B 1 182 ? -7.797 20.797 9.625 1 88.75 182 THR B CA 1
ATOM 2820 C C . THR B 1 182 ? -6.699 21.438 10.469 1 88.75 182 THR B C 1
ATOM 2822 O O . THR B 1 182 ? -6.891 22.516 11.023 1 88.75 182 THR B O 1
ATOM 2825 N N . ILE B 1 183 ? -5.59 20.812 10.531 1 86.31 183 ILE B N 1
ATOM 2826 C CA . ILE B 1 183 ? -4.477 21.391 11.273 1 86.31 183 ILE B CA 1
ATOM 2827 C C . ILE B 1 183 ? -3.984 22.656 10.578 1 86.31 183 ILE B C 1
ATOM 2829 O O . ILE B 1 183 ? -3.738 23.672 11.227 1 86.31 183 ILE B O 1
ATOM 2833 N N . HIS B 1 184 ? -3.889 22.641 9.328 1 86.56 184 HIS B N 1
ATOM 2834 C CA . HIS B 1 184 ? -3.406 23.766 8.531 1 86.56 184 HIS B CA 1
ATOM 2835 C C . HIS B 1 184 ? -4.328 24.969 8.664 1 86.56 184 HIS B C 1
ATOM 2837 O O . HIS B 1 184 ? -3.865 26.109 8.688 1 86.56 184 HIS B O 1
ATOM 2843 N N . SER B 1 185 ? -5.59 24.703 8.773 1 85.75 185 SER B N 1
ATOM 2844 C CA . SER B 1 185 ? -6.57 25.781 8.852 1 85.75 185 SER B CA 1
ATOM 2845 C C . SER B 1 185 ? -6.496 26.5 10.188 1 85.75 185 SER B C 1
ATOM 2847 O O . SER B 1 185 ? -6.992 27.625 10.328 1 85.75 185 SER B O 1
ATOM 2849 N N . ARG B 1 186 ? -5.801 25.969 11.086 1 81.69 186 ARG B N 1
ATOM 2850 C CA . ARG B 1 186 ? -5.699 26.578 12.406 1 81.69 186 ARG B CA 1
ATOM 2851 C C . ARG B 1 186 ? -4.395 27.344 12.562 1 81.69 186 ARG B C 1
ATOM 2853 O O . ARG B 1 186 ? -4.172 28 13.586 1 81.69 186 ARG B O 1
ATOM 2860 N N . VAL B 1 187 ? -3.584 27.188 11.617 1 77.81 187 VAL B N 1
ATOM 2861 C CA . VAL B 1 187 ? -2.336 27.953 11.641 1 77.81 187 VAL B CA 1
ATOM 2862 C C . VAL B 1 187 ? -2.602 29.391 11.234 1 77.81 187 VAL B C 1
ATOM 2864 O O . VAL B 1 187 ? -3.217 29.656 10.195 1 77.81 187 VAL B O 1
ATOM 2867 N N . PRO B 1 188 ? -2.285 30.375 12.234 1 73.19 188 PRO B N 1
ATOM 2868 C CA . PRO B 1 188 ? -2.451 31.781 11.875 1 73.19 188 PRO B CA 1
ATOM 2869 C C . PRO B 1 188 ? -1.639 32.156 10.641 1 73.19 188 PRO B C 1
ATOM 2871 O O . PRO B 1 188 ? -0.506 31.703 10.469 1 73.19 188 PRO B O 1
ATOM 2874 N N . LYS B 1 189 ? -2.281 32.688 9.609 1 63.44 189 LYS B N 1
ATOM 2875 C CA . LYS B 1 189 ? -1.622 33.094 8.375 1 63.44 189 LYS B CA 1
ATOM 2876 C C . LYS B 1 189 ? -0.972 34.469 8.539 1 63.44 189 LYS B C 1
ATOM 2878 O O . LYS B 1 189 ? -1.436 35.312 9.336 1 63.44 189 LYS B O 1
#

Solvent-accessible surface area (backbone atoms only — not comparable to full-atom values): 19715 Å² total; per-residue (Å²): 134,86,78,76,70,75,76,76,71,67,75,71,68,76,70,74,73,84,69,81,74,59,59,66,58,50,38,52,50,27,49,48,38,24,49,26,24,49,50,24,42,52,37,39,73,66,22,65,39,75,40,76,40,78,50,95,88,35,76,40,82,45,73,46,50,50,82,78,33,70,36,41,41,44,30,46,52,36,31,50,51,44,24,52,49,25,50,53,51,28,55,50,49,58,51,34,74,76,37,68,88,50,38,66,60,50,37,54,54,45,38,45,53,42,47,52,46,35,33,46,43,26,14,22,42,20,11,33,48,37,52,51,46,34,26,62,70,26,35,82,93,74,59,31,62,49,46,34,82,73,39,47,68,32,45,52,28,45,51,51,19,47,53,35,44,53,52,29,48,54,49,42,47,50,49,38,40,49,39,49,50,56,44,50,70,56,31,78,127,134,84,78,74,72,77,76,76,71,67,76,72,69,76,70,72,74,85,71,81,76,59,59,65,59,49,41,53,50,26,49,48,36,24,49,26,23,48,50,24,42,52,37,39,72,66,22,65,39,74,42,77,40,77,51,96,88,36,76,41,83,45,75,45,50,51,82,79,33,69,35,42,42,45,30,47,52,36,32,50,50,44,24,52,48,24,51,53,50,29,55,48,49,59,51,35,73,76,37,68,88,50,38,67,61,51,38,54,52,46,39,44,53,42,46,51,46,34,33,47,41,25,14,22,43,20,11,32,48,37,54,51,45,33,26,62,71,26,37,81,90,74,61,32,63,50,45,32,83,73,39,47,68,33,45,52,28,44,52,49,19,46,52,36,43,54,52,29,47,52,49,42,48,49,49,39,39,49,41,49,49,56,42,50,70,55,30,80,128

Nearest PDB structures (foldseek):
  9brd-assembly1_U  TM=6.930E-01  e=1.281E-02  Rattus norvegicus
  6z0c-assembly4_D  TM=4.230E-01  e=2.121E+00  Escherichia coli
  6tyi-assembly1_D  TM=2.902E-01  e=3.192E+00  Escherichia coli K-12
  9brd-assembly1_U  TM=6.940E-01  e=1.376E-02  Rattus norvegicus
  8d9o-assembly1_A  TM=3.915E-01  e=3.538E-01  synthetic construct